Protein AF-A0A3T0I5A3-F1 (afdb_monomer)

Foldseek 3Di:
DDDPPVVVVVVVVVVVVVVVVVVVVVVVVVVVVVLVVVLVVVLVVQQVVQVVLVVPDDPVLCVLLVVLLVVLLVVVVVVVVVCVVVVQKDAPDDDVVVVVVSCSCSVGPVSSLSSVLCVQCVLPDVSSLVSQLVVLCCCLPVVVVVCVVSPRMGGNDDSVVSSVVSSVSSVVSSVVSVVVVVVVVVVVVPD

Nearest PDB structures (foldseek):
  8dl7-assembly1_A  TM=2.337E-01  e=5.224E-01  Homo sapiens

Secondary structure (DSSP, 8-state):
---SHHHHHHHHHHHHHHHHHHHHHHHHHHHHHHHHHHHHHHHHHHHHHHHHHHHHS-HHHHHHHHHHHHHHHHHHHHHHHHHHHTT-EEESSHHHHHHHHHHHHIIIIIHHHHHHHHHHHTT-HHHHHHHHHHHHHHIIIIIHHHHHHTTSEEE-S-HHHHHHHHHHHHHHHHHHHHHHHHHHHHHHH--

Structure (mmCIF, N/CA/C/O backbone):
data_AF-A0A3T0I5A3-F1
#
_entry.id   AF-A0A3T0I5A3-F1
#
loop_
_atom_site.group_PDB
_atom_site.id
_atom_site.type_symbol
_atom_site.label_atom_id
_atom_site.label_alt_id
_atom_site.label_comp_id
_atom_site.label_asym_id
_atom_site.label_entity_id
_atom_site.label_seq_id
_atom_site.pdbx_PDB_ins_code
_atom_site.Cartn_x
_atom_site.Cartn_y
_atom_site.Cartn_z
_atom_site.occupancy
_atom_site.B_iso_or_equiv
_atom_site.auth_seq_id
_atom_site.auth_comp_id
_atom_site.auth_asym_id
_atom_site.auth_atom_id
_atom_site.pdbx_PDB_model_num
ATOM 1 N N . MET A 1 1 ? 39.189 -7.110 -67.260 1.00 45.47 1 MET A N 1
ATOM 2 C CA . MET A 1 1 ? 39.231 -6.508 -65.910 1.00 45.47 1 MET A CA 1
ATOM 3 C C . MET A 1 1 ? 37.863 -5.908 -65.620 1.00 45.47 1 MET A C 1
ATOM 5 O O . MET A 1 1 ? 37.485 -4.932 -66.249 1.00 45.47 1 MET A O 1
ATOM 9 N N . SER A 1 2 ? 37.085 -6.587 -64.777 1.00 50.81 2 SER A N 1
ATOM 10 C CA . SER A 1 2 ? 35.701 -6.262 -64.412 1.00 50.81 2 SER A CA 1
ATOM 11 C C . SER A 1 2 ? 35.711 -5.367 -63.171 1.00 50.81 2 SER A C 1
ATOM 13 O O . SER A 1 2 ? 35.986 -5.870 -62.090 1.00 50.81 2 SER A O 1
ATOM 15 N N . SER A 1 3 ? 35.450 -4.063 -63.318 1.00 53.59 3 SER A N 1
ATOM 16 C CA . SER A 1 3 ? 35.404 -3.102 -62.193 1.00 53.59 3 SER A CA 1
ATOM 17 C C . SER A 1 3 ? 34.074 -2.332 -62.090 1.00 53.59 3 SER A C 1
ATOM 19 O O . SER A 1 3 ? 33.978 -1.374 -61.329 1.00 53.59 3 SER A O 1
ATOM 21 N N . TYR A 1 4 ? 33.046 -2.727 -62.851 1.00 52.19 4 TYR A N 1
ATOM 22 C CA . TYR A 1 4 ? 31.735 -2.054 -62.868 1.00 52.19 4 TYR A CA 1
ATOM 23 C C . TYR A 1 4 ? 30.625 -2.815 -62.117 1.00 52.19 4 TYR A C 1
ATOM 25 O O . TYR A 1 4 ? 29.542 -2.270 -61.932 1.00 52.19 4 TYR A O 1
ATOM 33 N N . GLY A 1 5 ? 30.875 -4.051 -61.667 1.00 54.34 5 GLY A N 1
ATOM 34 C CA . GLY A 1 5 ? 29.891 -4.851 -60.920 1.00 54.34 5 GLY A CA 1
ATOM 35 C C . GLY A 1 5 ? 29.786 -4.492 -59.432 1.00 54.34 5 GLY A C 1
ATOM 36 O O . GLY A 1 5 ? 28.689 -4.496 -58.876 1.00 54.34 5 GLY A O 1
ATOM 37 N N . ASP A 1 6 ? 30.901 -4.118 -58.799 1.00 56.75 6 ASP A N 1
ATOM 38 C CA . ASP A 1 6 ? 30.962 -3.939 -57.340 1.00 56.75 6 ASP A CA 1
ATOM 39 C C . ASP A 1 6 ? 30.295 -2.647 -56.850 1.00 56.75 6 ASP A C 1
ATOM 41 O O . ASP A 1 6 ? 29.689 -2.623 -55.781 1.00 56.75 6 ASP A O 1
ATOM 45 N N . THR A 1 7 ? 30.325 -1.568 -57.634 1.00 57.59 7 THR A N 1
ATOM 46 C CA . THR A 1 7 ? 29.704 -0.287 -57.254 1.00 57.59 7 THR A CA 1
ATOM 47 C C . THR A 1 7 ? 28.177 -0.349 -57.246 1.00 57.59 7 THR A C 1
ATOM 49 O O . THR A 1 7 ? 27.550 0.251 -56.374 1.00 57.59 7 THR A O 1
ATOM 52 N N . GLY A 1 8 ? 27.564 -1.102 -58.164 1.00 57.16 8 GLY A N 1
ATOM 53 C CA . GLY A 1 8 ? 26.114 -1.326 -58.172 1.00 57.16 8 GLY A CA 1
ATOM 54 C C . GLY A 1 8 ? 25.645 -2.185 -56.994 1.00 57.16 8 GLY A C 1
ATOM 55 O O . GLY A 1 8 ? 24.611 -1.896 -56.392 1.00 57.16 8 GLY A O 1
ATOM 56 N N . PHE A 1 9 ? 26.435 -3.194 -56.619 1.00 57.09 9 PHE A N 1
ATOM 57 C CA . PHE A 1 9 ? 26.155 -4.059 -55.473 1.00 57.09 9 PHE A CA 1
ATOM 58 C C . PHE A 1 9 ? 26.271 -3.303 -54.137 1.00 57.09 9 PHE A C 1
ATOM 60 O O . PHE A 1 9 ? 25.347 -3.347 -53.325 1.00 57.09 9 PHE A O 1
ATOM 67 N N . LEU A 1 10 ? 27.330 -2.505 -53.956 1.00 58.69 10 LEU A N 1
ATOM 68 C CA . LEU A 1 10 ? 27.530 -1.672 -52.760 1.00 58.69 10 LEU A CA 1
ATOM 69 C C . LEU A 1 10 ? 26.437 -0.600 -52.583 1.00 58.69 10 LEU A C 1
ATOM 71 O O . LEU A 1 10 ? 26.021 -0.313 -51.460 1.00 58.69 10 LEU A O 1
ATOM 75 N N . MET A 1 11 ? 25.925 -0.033 -53.681 1.00 59.03 11 MET A N 1
ATOM 76 C CA . MET A 1 11 ? 24.813 0.931 -53.653 1.00 59.03 11 MET A CA 1
ATOM 77 C C . MET A 1 11 ? 23.479 0.277 -53.252 1.00 59.03 11 MET A C 1
ATOM 79 O O . MET A 1 11 ? 22.687 0.877 -52.521 1.00 59.03 11 MET A O 1
ATOM 83 N N . LEU A 1 12 ? 23.227 -0.960 -53.696 1.00 60.59 12 LEU A N 1
ATOM 84 C CA . LEU A 1 12 ? 22.029 -1.722 -53.326 1.00 60.59 12 LEU A CA 1
ATOM 85 C C . LEU A 1 12 ? 22.064 -2.173 -51.859 1.00 60.59 12 LEU A C 1
ATOM 87 O O . LEU A 1 12 ? 21.053 -2.047 -51.164 1.00 60.59 12 LEU A O 1
ATOM 91 N N . GLU A 1 13 ? 23.216 -2.631 -51.363 1.00 62.94 13 GLU A N 1
ATOM 92 C CA . GLU A 1 13 ? 23.389 -2.967 -49.945 1.00 62.94 13 GLU A CA 1
ATOM 93 C C . GLU A 1 13 ? 23.247 -1.733 -49.043 1.00 62.94 13 GLU A C 1
ATOM 95 O O . GLU A 1 13 ? 22.525 -1.787 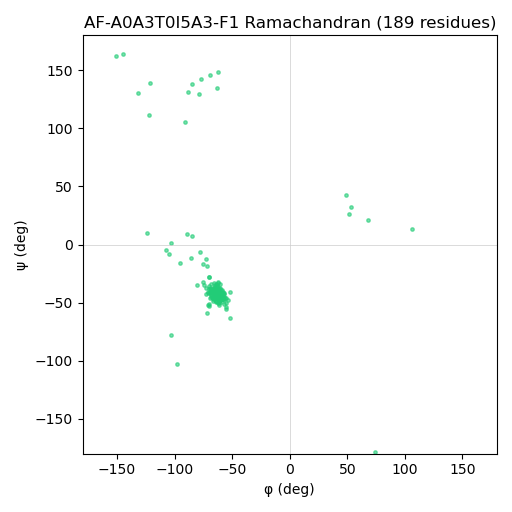-48.046 1.00 62.94 13 GLU A O 1
ATOM 100 N N . GLY A 1 14 ? 23.838 -0.592 -49.421 1.00 66.06 14 GLY A N 1
ATOM 101 C CA . GLY A 1 14 ? 23.712 0.666 -48.677 1.00 66.06 14 GLY A CA 1
ATOM 102 C C . GLY A 1 14 ? 22.260 1.142 -48.534 1.00 66.06 14 GLY A C 1
ATOM 103 O O . GLY A 1 14 ? 21.821 1.484 -47.431 1.00 66.06 14 GLY A O 1
ATOM 104 N N . ASN A 1 15 ? 21.473 1.083 -49.614 1.00 70.88 15 ASN A N 1
ATOM 105 C CA . ASN A 1 15 ? 20.045 1.421 -49.577 1.00 70.88 15 ASN A CA 1
ATOM 106 C C . ASN A 1 15 ? 19.218 0.414 -48.763 1.00 70.88 15 ASN A C 1
ATOM 108 O O . ASN A 1 15 ? 18.325 0.814 -48.013 1.00 70.88 15 ASN A O 1
ATOM 112 N N . ALA A 1 16 ? 19.512 -0.886 -48.861 1.00 71.56 16 ALA A N 1
ATOM 113 C CA . ALA A 1 16 ? 18.821 -1.912 -48.083 1.00 71.56 16 ALA A CA 1
ATOM 114 C C . ALA A 1 16 ? 19.082 -1.772 -46.571 1.00 71.56 16 ALA A C 1
ATOM 116 O O . ALA A 1 16 ? 18.165 -1.955 -45.766 1.00 71.56 16 ALA A O 1
ATOM 117 N N . ILE A 1 17 ? 20.306 -1.404 -46.178 1.00 75.31 17 ILE A N 1
ATOM 118 C CA . ILE A 1 17 ? 20.670 -1.115 -44.784 1.00 75.31 17 ILE A CA 1
ATOM 119 C C . ILE A 1 17 ? 19.929 0.133 -44.286 1.00 75.31 17 ILE A C 1
ATOM 121 O O . ILE A 1 17 ? 19.348 0.098 -43.200 1.00 75.31 17 ILE A O 1
ATOM 125 N N . GLY A 1 18 ? 19.869 1.199 -45.092 1.00 75.50 18 GLY A N 1
ATOM 126 C CA . GLY A 1 18 ? 19.126 2.420 -44.761 1.00 75.50 18 GLY A CA 1
ATOM 127 C C . GLY A 1 18 ? 17.627 2.177 -44.553 1.00 75.50 18 GLY A C 1
ATOM 128 O O . GLY A 1 18 ? 17.065 2.595 -43.541 1.00 75.50 18 GLY A O 1
ATOM 129 N N . ILE A 1 19 ? 16.982 1.424 -45.452 1.00 78.69 19 ILE A N 1
ATOM 130 C CA . ILE A 1 19 ? 15.557 1.066 -45.335 1.00 78.69 19 ILE A CA 1
ATOM 131 C C . ILE A 1 19 ? 15.304 0.222 -44.078 1.00 78.69 19 ILE A C 1
ATOM 133 O O . ILE A 1 19 ? 14.337 0.464 -43.352 1.00 78.69 19 ILE A O 1
ATOM 137 N N . ARG A 1 20 ? 16.186 -0.742 -43.777 1.00 81.94 20 ARG A N 1
ATOM 138 C CA . ARG A 1 20 ? 16.096 -1.553 -42.552 1.00 81.94 20 ARG A CA 1
ATOM 139 C C . ARG A 1 20 ? 16.253 -0.706 -41.290 1.00 81.94 20 ARG A C 1
ATOM 141 O O . ARG A 1 20 ? 15.507 -0.926 -40.341 1.00 81.94 20 ARG A O 1
ATOM 148 N N . ALA A 1 21 ? 17.169 0.262 -41.275 1.00 80.69 21 ALA A N 1
ATOM 149 C CA . ALA A 1 21 ? 17.373 1.152 -40.134 1.00 80.69 21 ALA A CA 1
ATOM 150 C C . ALA A 1 21 ? 16.135 2.021 -39.859 1.00 80.69 21 ALA A C 1
ATOM 152 O O . ALA A 1 21 ? 15.635 2.032 -38.737 1.00 80.69 21 ALA A O 1
ATOM 153 N N . VAL A 1 22 ? 15.575 2.658 -40.893 1.00 83.38 22 VAL A N 1
ATOM 154 C CA . VAL A 1 22 ? 14.349 3.470 -40.772 1.00 83.38 22 VAL A CA 1
ATOM 155 C C . VAL A 1 22 ? 13.167 2.619 -40.298 1.00 83.38 22 VAL A C 1
ATOM 157 O O . VAL A 1 22 ? 12.413 3.029 -39.415 1.00 83.38 22 VAL A O 1
ATOM 160 N N . PHE A 1 23 ? 13.018 1.404 -40.832 1.00 83.44 23 PHE A N 1
ATOM 161 C CA . PHE A 1 23 ? 11.962 0.485 -40.410 1.00 83.44 23 PHE A CA 1
ATOM 162 C C . PHE A 1 23 ? 12.121 0.042 -38.943 1.00 83.44 23 PHE A C 1
ATOM 164 O O . PHE A 1 23 ? 11.136 -0.008 -38.205 1.00 83.44 23 PHE A O 1
ATOM 171 N N . LEU A 1 24 ? 13.351 -0.224 -38.489 1.00 81.50 24 LEU A N 1
ATOM 172 C CA . LEU A 1 24 ? 13.642 -0.554 -37.090 1.00 81.50 24 LEU A CA 1
ATOM 173 C C . LEU A 1 24 ? 13.345 0.619 -36.148 1.00 81.50 24 LEU A C 1
ATOM 175 O O . LEU A 1 24 ? 12.715 0.409 -35.111 1.00 81.50 24 LEU A O 1
ATOM 179 N N . GLU A 1 25 ? 13.725 1.846 -36.508 1.00 82.62 25 GLU A N 1
ATOM 180 C CA . GLU A 1 25 ? 13.389 3.036 -35.715 1.00 82.62 25 GLU A CA 1
ATOM 181 C C . GLU A 1 25 ? 11.875 3.244 -35.604 1.00 82.62 25 GLU A C 1
ATOM 183 O O . GLU A 1 25 ? 11.364 3.527 -34.517 1.00 82.62 25 GLU A O 1
ATOM 188 N N . GLN A 1 26 ? 11.139 3.028 -36.698 1.00 80.31 26 GLN A N 1
ATOM 189 C CA . GLN A 1 26 ? 9.679 3.101 -36.716 1.00 80.31 26 GLN A CA 1
ATOM 190 C C . GLN A 1 26 ? 9.053 2.073 -35.756 1.00 80.31 26 GLN A C 1
ATOM 192 O O . GLN A 1 26 ? 8.153 2.408 -34.981 1.00 80.31 26 GLN A O 1
ATOM 197 N N . ILE A 1 27 ? 9.548 0.828 -35.765 1.00 81.88 27 ILE A N 1
ATOM 198 C CA . ILE A 1 27 ? 9.092 -0.238 -34.859 1.00 81.88 27 ILE A CA 1
ATOM 199 C C . ILE A 1 27 ? 9.383 0.124 -33.400 1.00 81.88 27 ILE A C 1
ATOM 201 O O . ILE A 1 27 ? 8.503 -0.014 -32.546 1.00 81.88 27 ILE A O 1
ATOM 205 N N . ILE A 1 28 ? 10.590 0.616 -33.106 1.00 80.19 28 ILE A N 1
ATOM 206 C CA . ILE A 1 28 ? 10.988 1.023 -31.752 1.00 80.19 28 ILE A CA 1
ATOM 207 C C . ILE A 1 28 ? 10.086 2.158 -31.260 1.00 80.19 28 ILE A C 1
ATOM 209 O O . ILE A 1 28 ? 9.510 2.061 -30.175 1.00 80.19 28 ILE A O 1
ATOM 213 N N . LYS A 1 29 ? 9.887 3.198 -32.075 1.00 79.44 29 LYS A N 1
ATOM 214 C CA . LYS A 1 29 ? 9.050 4.352 -31.727 1.00 79.44 29 LYS A CA 1
ATOM 215 C C . LYS A 1 29 ? 7.594 3.955 -31.472 1.00 79.44 29 LYS A C 1
ATOM 217 O O . LYS A 1 29 ? 7.001 4.420 -30.495 1.00 79.44 29 LYS A O 1
ATOM 222 N N . ASN A 1 30 ? 7.030 3.068 -32.297 1.00 82.25 30 ASN A N 1
ATOM 223 C CA . ASN A 1 30 ? 5.680 2.537 -32.090 1.00 82.25 30 ASN A CA 1
ATOM 224 C C . ASN A 1 30 ? 5.577 1.708 -30.802 1.00 82.25 30 ASN A C 1
ATOM 226 O O . ASN A 1 30 ? 4.624 1.880 -30.042 1.00 82.25 30 ASN A O 1
ATOM 230 N N . SER A 1 31 ? 6.573 0.866 -30.516 1.00 79.94 31 SER A N 1
ATOM 231 C CA . SER A 1 31 ? 6.644 0.079 -29.278 1.00 79.94 31 SER A CA 1
ATOM 232 C C . SER A 1 31 ? 6.699 0.971 -28.028 1.00 79.94 31 SER A C 1
ATOM 234 O O . SER A 1 31 ? 5.927 0.786 -27.086 1.00 79.94 31 SER A O 1
ATOM 236 N N . GLU A 1 32 ? 7.519 2.027 -28.038 1.00 81.12 32 GLU A N 1
ATOM 237 C CA . GLU A 1 32 ? 7.570 2.996 -26.935 1.00 81.12 32 GLU A CA 1
ATOM 238 C C . GLU A 1 32 ? 6.276 3.808 -26.777 1.00 81.12 32 GLU A C 1
ATOM 240 O O . GLU A 1 32 ? 5.917 4.226 -25.669 1.00 81.12 32 GLU A O 1
ATOM 245 N N . GLY A 1 33 ? 5.590 4.101 -27.885 1.00 80.69 33 GLY A N 1
ATOM 246 C CA . GLY A 1 33 ? 4.262 4.711 -27.878 1.00 80.69 33 GLY A CA 1
ATOM 247 C C . GLY A 1 33 ? 3.245 3.820 -27.164 1.00 80.69 33 GLY A C 1
ATOM 248 O O . GLY A 1 33 ? 2.562 4.279 -26.245 1.00 80.69 33 GLY A O 1
ATOM 249 N N . LEU A 1 34 ? 3.219 2.532 -27.514 1.00 81.81 34 LEU A N 1
ATOM 250 C CA . LEU A 1 34 ? 2.331 1.537 -26.916 1.00 81.81 34 LEU A CA 1
ATOM 251 C C . LEU A 1 34 ? 2.584 1.361 -25.409 1.00 81.81 34 LEU A C 1
ATOM 253 O O . LEU A 1 34 ? 1.640 1.389 -24.619 1.00 81.81 34 LEU A O 1
ATOM 257 N N . ASP A 1 35 ? 3.850 1.272 -24.991 1.00 80.19 35 ASP A N 1
ATOM 258 C CA . ASP A 1 35 ? 4.248 1.194 -23.577 1.00 80.19 35 ASP A CA 1
ATOM 259 C C . ASP A 1 35 ? 3.751 2.402 -22.766 1.00 80.19 35 ASP A C 1
ATOM 261 O O . ASP A 1 35 ? 3.282 2.265 -21.630 1.00 80.19 35 ASP A O 1
ATOM 265 N N . ARG A 1 36 ? 3.853 3.608 -23.338 1.00 80.81 36 ARG A N 1
ATOM 266 C CA . ARG A 1 36 ? 3.353 4.839 -22.708 1.00 80.81 36 ARG A CA 1
ATOM 267 C C . ARG A 1 36 ? 1.833 4.824 -22.581 1.00 80.81 36 ARG A C 1
ATOM 269 O O . ARG A 1 36 ? 1.323 5.151 -21.508 1.00 80.81 36 ARG A O 1
ATOM 276 N N . MET A 1 37 ? 1.123 4.415 -23.631 1.00 86.31 37 MET A N 1
ATOM 277 C CA . MET A 1 37 ? -0.338 4.297 -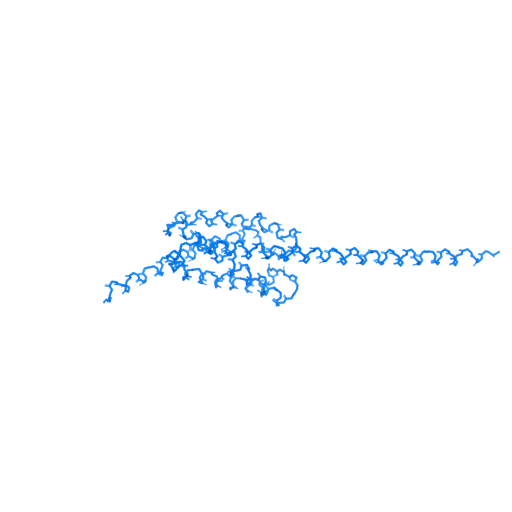23.609 1.00 86.31 37 MET A CA 1
ATOM 278 C C . MET A 1 37 ? -0.798 3.294 -22.549 1.00 86.31 37 MET A C 1
ATOM 280 O O . MET A 1 37 ? -1.641 3.636 -21.722 1.00 86.31 37 MET A O 1
ATOM 284 N N . LEU A 1 38 ? -0.186 2.106 -22.491 1.00 84.81 38 LEU A N 1
ATOM 285 C CA . LEU A 1 38 ? -0.520 1.076 -21.506 1.00 84.81 38 LEU A CA 1
ATOM 286 C C . LEU A 1 38 ? -0.346 1.581 -20.067 1.00 84.81 38 LEU A C 1
ATOM 288 O O . LEU A 1 38 ? -1.231 1.411 -19.229 1.00 84.81 38 LEU A O 1
ATOM 292 N N . LYS A 1 39 ? 0.773 2.254 -19.773 1.00 82.62 39 LYS A N 1
ATOM 293 C CA . LYS A 1 39 ? 1.034 2.827 -18.442 1.00 82.62 39 LYS A CA 1
ATOM 294 C C . LYS A 1 39 ? 0.012 3.891 -18.058 1.00 82.62 39 LYS A C 1
ATOM 296 O O . LYS A 1 39 ? -0.393 3.944 -16.898 1.00 82.62 39 LYS A O 1
ATOM 301 N N . ASN A 1 40 ? -0.402 4.725 -19.007 1.00 85.50 40 ASN A N 1
ATOM 302 C CA . ASN A 1 40 ? -1.418 5.744 -18.768 1.00 85.50 40 ASN A CA 1
ATOM 303 C C . ASN A 1 40 ? -2.798 5.124 -18.536 1.00 85.50 40 ASN A C 1
ATOM 305 O O . ASN A 1 40 ? -3.460 5.513 -17.582 1.00 85.50 40 ASN A O 1
ATOM 309 N N . ILE A 1 41 ? -3.178 4.101 -19.307 1.00 88.81 41 ILE A N 1
ATOM 310 C CA . ILE A 1 41 ? -4.421 3.347 -19.090 1.00 88.81 41 ILE A CA 1
ATOM 311 C C . ILE A 1 41 ? -4.442 2.736 -17.685 1.00 88.81 41 ILE A C 1
ATOM 313 O O . ILE A 1 41 ? -5.421 2.903 -16.963 1.00 88.81 41 ILE A O 1
ATOM 317 N N . ILE A 1 42 ? -3.347 2.097 -17.254 1.00 86.44 42 ILE A N 1
ATOM 318 C CA . ILE A 1 42 ? -3.240 1.536 -15.897 1.00 86.44 42 ILE A CA 1
ATOM 319 C C . ILE A 1 42 ? -3.436 2.628 -14.845 1.00 86.44 42 ILE A C 1
ATOM 321 O O . ILE A 1 42 ? -4.223 2.446 -13.922 1.00 86.44 42 ILE A O 1
ATOM 325 N N . ARG A 1 43 ? -2.771 3.782 -14.984 1.00 84.94 43 ARG A N 1
ATOM 326 C CA . ARG A 1 43 ? -2.945 4.912 -14.056 1.00 84.94 43 ARG A CA 1
ATOM 327 C C . ARG A 1 43 ? -4.401 5.381 -14.008 1.00 84.94 43 ARG A C 1
ATOM 329 O O . ARG A 1 43 ? -4.933 5.552 -12.917 1.00 84.94 43 ARG A O 1
ATOM 336 N N . SER A 1 44 ? -5.049 5.543 -15.162 1.00 87.44 44 SER A N 1
ATOM 337 C CA . SER A 1 44 ? -6.459 5.935 -15.242 1.00 87.44 44 SER A CA 1
ATOM 338 C C . SER A 1 44 ? -7.368 4.920 -14.552 1.00 87.44 44 SER A C 1
ATOM 340 O O . SER A 1 44 ? -8.208 5.319 -13.755 1.00 87.44 44 SER A O 1
ATOM 342 N N . ILE A 1 45 ? -7.161 3.619 -14.779 1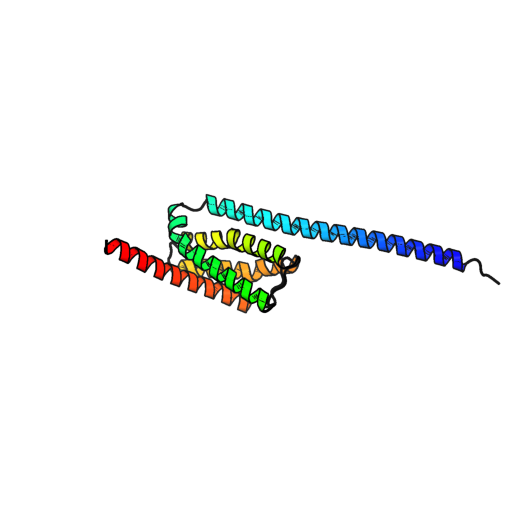.00 90.12 45 ILE A N 1
ATOM 343 C CA . ILE A 1 45 ? -7.918 2.555 -14.106 1.00 90.12 45 ILE A CA 1
ATOM 344 C C . ILE A 1 45 ? -7.727 2.635 -12.589 1.00 90.12 45 ILE A C 1
ATOM 346 O O . ILE A 1 45 ? -8.706 2.611 -11.853 1.00 90.12 45 ILE A O 1
ATOM 350 N N . LEU A 1 46 ? -6.489 2.781 -12.107 1.00 88.62 46 LEU A N 1
ATOM 351 C CA . LEU A 1 46 ? -6.204 2.882 -10.672 1.00 88.62 46 LEU A CA 1
ATOM 352 C C . LEU A 1 46 ? -6.908 4.085 -10.031 1.00 88.62 46 LEU A C 1
ATOM 354 O O . LEU A 1 46 ? -7.483 3.952 -8.951 1.00 88.62 46 LEU A O 1
ATOM 358 N N . VAL A 1 47 ? -6.907 5.239 -10.702 1.00 88.88 47 VAL A N 1
ATOM 359 C CA . VAL A 1 47 ? -7.603 6.446 -10.231 1.00 88.88 47 VAL A CA 1
ATOM 360 C C . VAL A 1 47 ? -9.118 6.239 -10.230 1.00 88.88 47 VAL A C 1
ATOM 362 O O . VAL A 1 47 ? -9.763 6.530 -9.228 1.00 88.88 47 VAL A O 1
ATOM 365 N N . LEU A 1 48 ? -9.691 5.683 -11.300 1.00 91.19 48 LEU A N 1
ATOM 366 C CA . LEU A 1 48 ? -11.128 5.408 -11.381 1.00 91.19 48 LEU A CA 1
ATOM 367 C C . LEU A 1 48 ? -11.579 4.416 -10.302 1.00 91.19 48 LEU A C 1
ATOM 369 O O . LEU A 1 48 ? -12.550 4.684 -9.598 1.00 91.19 48 LEU A O 1
ATOM 373 N N . CYS A 1 49 ? -10.840 3.321 -10.101 1.00 90.81 49 CYS A N 1
ATOM 374 C CA . CYS A 1 49 ? -11.097 2.371 -9.018 1.00 90.81 49 CYS A CA 1
ATOM 375 C C . CYS A 1 49 ? -11.029 3.046 -7.644 1.00 90.81 49 CYS A C 1
ATOM 377 O O . CYS A 1 49 ? -11.856 2.762 -6.783 1.00 90.81 49 CYS A O 1
ATOM 379 N N . SER A 1 50 ? -10.084 3.970 -7.449 1.00 90.69 50 SER A N 1
ATOM 380 C CA . SER A 1 50 ? -9.951 4.732 -6.202 1.00 90.69 50 SER A CA 1
ATOM 381 C C . SER A 1 50 ? -11.150 5.652 -5.965 1.00 90.69 50 SER A C 1
ATOM 383 O O . SER A 1 50 ? -11.672 5.695 -4.858 1.00 90.69 50 SER A O 1
ATOM 385 N N . ILE A 1 51 ? -11.639 6.336 -7.005 1.00 90.75 51 ILE A N 1
ATOM 386 C CA . ILE A 1 51 ? -12.834 7.192 -6.929 1.00 90.75 51 ILE A CA 1
ATOM 387 C C . ILE A 1 51 ? -14.075 6.360 -6.590 1.00 90.75 51 ILE A C 1
ATOM 389 O O . ILE A 1 51 ? -14.851 6.738 -5.714 1.00 90.75 51 ILE A O 1
ATOM 393 N N . VAL A 1 52 ? -14.254 5.210 -7.244 1.00 93.25 52 VAL A N 1
ATOM 394 C CA . VAL A 1 52 ? -15.373 4.301 -6.955 1.00 93.25 52 VAL A CA 1
ATOM 395 C C . VAL A 1 52 ? -15.284 3.772 -5.522 1.00 93.25 52 VAL A C 1
ATOM 397 O O . VAL A 1 52 ? -16.276 3.814 -4.794 1.00 93.25 52 VAL A O 1
ATOM 400 N N . ALA A 1 53 ? -14.097 3.346 -5.083 1.00 92.12 53 ALA A N 1
ATOM 401 C CA . ALA A 1 53 ? -13.868 2.882 -3.717 1.00 92.12 53 ALA A CA 1
ATOM 402 C C . ALA A 1 53 ? -14.141 3.982 -2.679 1.00 92.12 53 ALA A C 1
ATOM 404 O O . ALA A 1 53 ? -14.693 3.688 -1.618 1.00 92.12 53 ALA A O 1
ATOM 405 N N . ALA A 1 54 ? -13.797 5.235 -2.987 1.00 91.06 54 ALA A N 1
ATOM 406 C CA . ALA A 1 54 ? -14.100 6.393 -2.154 1.00 91.06 54 ALA A CA 1
ATOM 407 C C . ALA A 1 54 ? -15.610 6.637 -2.053 1.00 91.06 54 ALA A C 1
ATOM 409 O O . ALA A 1 54 ? -16.130 6.844 -0.959 1.00 91.06 54 ALA A O 1
ATOM 410 N N . TRP A 1 55 ? -16.315 6.589 -3.186 1.00 92.44 55 TRP A N 1
ATOM 411 C CA . TRP A 1 55 ? -17.754 6.841 -3.246 1.00 92.44 55 TRP A CA 1
ATOM 412 C C . TRP A 1 55 ? -18.560 5.776 -2.493 1.00 92.44 55 TRP A C 1
ATOM 414 O O . TRP A 1 55 ? -19.525 6.099 -1.802 1.00 92.44 55 TRP A O 1
ATOM 424 N N . GLN A 1 56 ? -18.147 4.511 -2.573 1.00 94.88 56 GLN A N 1
ATOM 425 C CA . GLN A 1 56 ? -18.839 3.411 -1.901 1.00 94.88 56 GLN A CA 1
ATOM 426 C C . GLN A 1 56 ? -18.590 3.357 -0.384 1.00 94.88 56 GLN A C 1
ATOM 428 O O . GLN A 1 56 ? -19.328 2.677 0.331 1.00 94.88 56 GLN A O 1
ATOM 433 N N . LEU A 1 57 ? -17.565 4.044 0.130 1.00 94.50 57 LEU A N 1
ATOM 434 C CA . LEU A 1 57 ? -17.194 3.957 1.538 1.00 94.50 57 LEU A CA 1
ATOM 435 C C . LEU A 1 57 ? -18.118 4.823 2.424 1.00 94.50 57 LEU A C 1
ATOM 437 O O . LEU A 1 57 ? -18.267 6.024 2.184 1.00 94.50 57 LEU A O 1
ATOM 441 N N . PRO A 1 58 ? -18.698 4.281 3.515 1.00 95.12 58 PRO A N 1
ATOM 442 C CA . PRO A 1 58 ? -19.537 5.074 4.410 1.00 95.12 58 PRO A CA 1
ATOM 443 C C . PRO A 1 58 ? -18.757 6.201 5.099 1.00 95.12 58 PRO A C 1
ATOM 445 O O . PRO A 1 58 ? -17.705 5.959 5.695 1.00 95.12 58 PRO A O 1
ATOM 448 N N . LYS A 1 59 ? -19.325 7.418 5.135 1.00 93.56 59 LYS A N 1
ATOM 449 C CA . LYS A 1 59 ? -18.693 8.611 5.746 1.00 93.56 59 LYS A CA 1
ATOM 450 C C . LYS A 1 59 ? -18.203 8.377 7.181 1.00 93.56 59 LYS A C 1
ATOM 452 O O . LYS A 1 59 ? -17.109 8.805 7.534 1.00 93.56 59 LYS A O 1
ATOM 457 N N . LYS A 1 60 ? -18.982 7.655 7.998 1.00 93.69 60 LYS A N 1
ATOM 458 C CA . LYS A 1 60 ? -18.599 7.309 9.381 1.00 93.69 60 LYS A CA 1
ATOM 459 C C . LYS A 1 60 ? -17.324 6.463 9.429 1.00 93.69 60 LYS A C 1
ATOM 461 O O . LYS A 1 60 ? -16.465 6.698 10.269 1.00 93.69 60 LYS A O 1
ATOM 466 N N . SER A 1 61 ? -17.195 5.490 8.529 1.00 94.31 61 SER A N 1
ATOM 467 C CA . SER A 1 61 ? -15.999 4.649 8.443 1.00 94.31 61 SER A CA 1
ATOM 468 C C . SER A 1 61 ? -14.814 5.400 7.859 1.00 94.31 61 SER A C 1
ATOM 470 O O . SER A 1 61 ? -13.711 5.228 8.363 1.00 94.31 61 SER A O 1
ATOM 472 N N . PHE A 1 62 ? -15.044 6.268 6.871 1.00 94.69 62 PHE A N 1
ATOM 473 C CA . PHE A 1 62 ? -14.005 7.148 6.345 1.00 94.69 62 PHE A CA 1
ATOM 474 C C . PHE A 1 62 ? -13.371 7.976 7.466 1.00 94.69 62 PHE A C 1
ATOM 476 O O . PHE A 1 62 ? -12.176 7.860 7.693 1.00 94.69 62 PHE A O 1
ATOM 483 N N . ILE A 1 63 ? -14.173 8.727 8.231 1.00 94.12 63 ILE A N 1
ATOM 484 C CA . ILE A 1 63 ? -13.668 9.585 9.316 1.00 94.12 63 ILE A CA 1
ATOM 485 C C . ILE A 1 63 ? -12.972 8.752 10.398 1.00 94.12 63 ILE A C 1
ATOM 487 O O . ILE A 1 63 ? -11.876 9.100 10.827 1.00 94.12 63 ILE A O 1
ATOM 491 N N . LYS A 1 64 ? -13.573 7.624 10.800 1.00 94.50 64 LYS A N 1
ATOM 492 C CA . LYS A 1 64 ? -13.019 6.749 11.841 1.00 94.50 64 LYS A CA 1
ATOM 493 C C . LYS A 1 64 ? -11.630 6.203 11.492 1.00 94.50 64 LYS A C 1
ATOM 495 O O . LYS A 1 64 ? -10.783 6.096 12.374 1.00 94.50 64 LYS A O 1
ATOM 500 N N . TYR A 1 65 ? -11.413 5.811 10.237 1.00 96.31 65 TYR A N 1
ATOM 501 C CA . TYR A 1 65 ? -10.181 5.145 9.799 1.00 96.31 65 TYR A CA 1
ATOM 502 C C . TYR A 1 65 ? -9.223 6.071 9.040 1.00 96.31 65 TYR A C 1
ATOM 504 O O . TYR A 1 65 ? -8.139 5.647 8.634 1.00 96.31 65 TYR A O 1
ATOM 512 N N . LEU A 1 66 ? -9.576 7.347 8.877 1.00 95.81 66 LEU A N 1
ATOM 513 C CA . LEU A 1 66 ? -8.719 8.348 8.252 1.00 95.81 66 LEU A CA 1
ATOM 514 C C . LEU A 1 66 ? -7.366 8.512 8.975 1.00 95.81 66 LEU A C 1
ATOM 516 O O . LEU A 1 66 ? -6.348 8.494 8.281 1.00 95.81 66 LEU A O 1
ATOM 520 N N . PRO A 1 67 ? -7.291 8.595 10.323 1.00 96.75 67 PRO A N 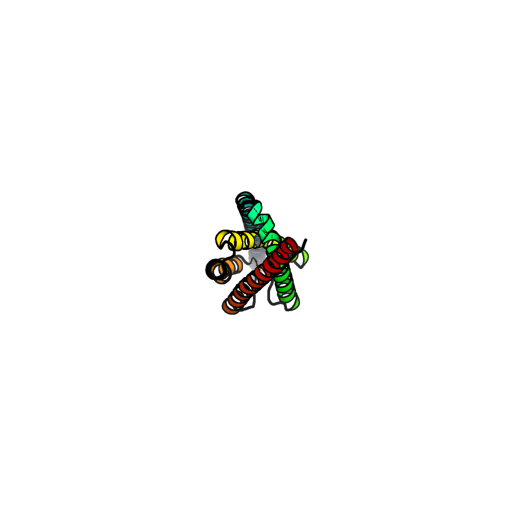1
ATOM 521 C CA . PRO A 1 67 ? -6.021 8.797 11.025 1.00 96.75 67 PRO A CA 1
ATOM 522 C C . PRO A 1 67 ? -5.021 7.661 10.789 1.00 96.75 67 PRO A C 1
ATOM 524 O O . PRO A 1 67 ? -3.881 7.917 10.400 1.00 96.75 67 PRO A O 1
ATOM 527 N N . VAL A 1 68 ? -5.452 6.400 10.940 1.00 97.12 68 VAL A N 1
ATOM 528 C CA . VAL A 1 68 ? -4.592 5.241 10.645 1.00 97.12 68 VAL A CA 1
ATOM 529 C C . VAL A 1 68 ? -4.215 5.176 9.171 1.00 97.12 68 VAL A C 1
ATOM 531 O O . VAL A 1 68 ? -3.093 4.799 8.848 1.00 97.12 68 VAL A O 1
ATOM 534 N N . THR A 1 69 ? -5.102 5.583 8.264 1.00 96.75 69 THR A N 1
ATOM 535 C CA . THR A 1 69 ? -4.808 5.561 6.827 1.00 96.75 69 THR A CA 1
ATOM 536 C C . THR A 1 69 ? -3.754 6.593 6.442 1.00 96.75 69 THR A C 1
ATOM 538 O O . THR A 1 69 ? -2.853 6.283 5.660 1.00 96.75 69 THR A O 1
ATOM 541 N N . LEU A 1 70 ? -3.812 7.795 7.017 1.00 96.81 70 LEU A N 1
ATOM 542 C CA . LEU A 1 70 ? -2.795 8.830 6.818 1.00 96.81 70 LEU A CA 1
ATOM 543 C C . LEU A 1 70 ? -1.441 8.413 7.402 1.00 96.81 70 LEU A C 1
ATOM 545 O O . LEU A 1 70 ? -0.417 8.532 6.725 1.00 96.81 70 LEU A O 1
ATOM 549 N N . PHE A 1 71 ? -1.442 7.865 8.620 1.00 97.50 71 PHE A N 1
ATOM 550 C CA . PHE A 1 71 ? -0.248 7.291 9.242 1.00 97.50 71 PHE A CA 1
ATOM 551 C C . PHE A 1 71 ? 0.375 6.210 8.347 1.00 97.50 71 PHE A C 1
ATOM 553 O O . PHE A 1 71 ? 1.531 6.307 7.944 1.00 97.50 71 PHE A O 1
ATOM 560 N N . SER A 1 72 ? -0.436 5.237 7.946 1.00 96.94 72 SER A N 1
ATOM 561 C CA . SER A 1 72 ? -0.060 4.118 7.089 1.00 96.94 72 SER A CA 1
ATOM 562 C C . SER A 1 72 ? 0.504 4.562 5.732 1.00 96.94 72 SER A C 1
ATOM 564 O O . SER A 1 72 ? 1.528 4.058 5.275 1.00 96.94 72 SER A O 1
ATOM 566 N N . SER A 1 73 ? -0.118 5.561 5.102 1.00 96.19 73 SER A N 1
ATOM 567 C CA . SER A 1 73 ? 0.358 6.136 3.835 1.00 96.19 73 SER A CA 1
ATOM 568 C C . SER A 1 73 ? 1.712 6.827 3.994 1.00 96.19 73 SER A C 1
ATOM 570 O O . SER A 1 73 ? 2.554 6.758 3.100 1.00 96.19 73 SER A O 1
ATOM 572 N N . THR A 1 74 ? 1.945 7.455 5.147 1.00 95.19 74 THR A N 1
ATOM 573 C CA . THR A 1 74 ? 3.231 8.075 5.479 1.00 95.19 74 THR A CA 1
ATOM 574 C C . THR A 1 74 ? 4.316 7.020 5.684 1.00 95.19 74 THR A C 1
ATOM 576 O O . THR A 1 74 ? 5.411 7.177 5.149 1.00 95.19 74 THR A O 1
ATOM 579 N N . VAL A 1 75 ? 4.012 5.920 6.384 1.00 96.06 75 VAL A N 1
ATOM 580 C CA . VAL A 1 75 ? 4.940 4.787 6.555 1.00 96.06 75 VAL A CA 1
ATOM 581 C C . VAL A 1 75 ? 5.372 4.240 5.193 1.00 96.06 75 VAL A C 1
ATOM 583 O O . VAL A 1 75 ? 6.566 4.190 4.911 1.00 96.06 75 VAL A O 1
ATOM 586 N N . VAL A 1 76 ? 4.426 3.942 4.299 1.00 94.94 76 VAL A N 1
ATOM 587 C CA . VAL A 1 76 ? 4.754 3.430 2.955 1.00 94.94 76 VAL A CA 1
ATOM 588 C C . VAL A 1 76 ? 5.554 4.438 2.131 1.00 94.94 76 VAL A C 1
ATOM 590 O O . VAL A 1 76 ? 6.461 4.063 1.389 1.00 94.94 76 VAL A O 1
ATOM 593 N N . MET A 1 77 ? 5.273 5.733 2.268 1.00 92.50 77 MET A N 1
ATOM 594 C CA . MET A 1 77 ? 6.066 6.770 1.609 1.00 92.50 77 MET A CA 1
ATOM 595 C C . MET A 1 77 ? 7.525 6.775 2.098 1.00 92.50 77 MET A C 1
ATOM 597 O O . MET A 1 77 ? 8.438 6.891 1.276 1.00 92.50 77 MET A O 1
ATOM 601 N N . ILE A 1 78 ? 7.759 6.585 3.402 1.00 93.25 78 ILE A N 1
ATOM 602 C CA . ILE A 1 78 ? 9.104 6.449 3.984 1.00 93.25 78 ILE A CA 1
ATOM 603 C C . ILE A 1 78 ? 9.807 5.197 3.444 1.00 93.25 78 ILE A C 1
ATOM 605 O O . ILE A 1 78 ? 10.971 5.268 3.052 1.00 93.25 78 ILE A O 1
ATOM 609 N N . GLU A 1 79 ? 9.116 4.061 3.357 1.00 93.12 79 GLU A N 1
ATOM 610 C CA . GLU A 1 79 ? 9.683 2.820 2.811 1.00 93.12 79 GLU A CA 1
ATOM 611 C C . GLU A 1 79 ? 10.071 2.949 1.342 1.00 93.12 79 GLU A C 1
ATOM 613 O O . GLU A 1 79 ? 11.140 2.508 0.918 1.00 93.12 79 GLU A O 1
ATOM 618 N N . ILE A 1 80 ? 9.219 3.595 0.552 1.00 89.94 80 ILE A N 1
ATOM 619 C CA . ILE A 1 80 ? 9.500 3.875 -0.849 1.00 89.94 80 ILE A CA 1
ATOM 620 C C . ILE A 1 80 ? 10.716 4.793 -0.978 1.00 89.94 80 ILE A C 1
ATOM 622 O O . ILE A 1 80 ? 11.579 4.566 -1.835 1.00 89.94 80 ILE A O 1
ATOM 626 N N . PHE A 1 81 ? 10.825 5.809 -0.123 1.00 88.88 81 PHE A N 1
ATOM 627 C CA . PHE A 1 81 ? 12.007 6.660 -0.073 1.00 88.88 81 PHE A CA 1
ATOM 628 C C . PHE A 1 81 ? 13.261 5.846 0.277 1.00 88.88 81 PHE A C 1
ATOM 630 O O . PHE A 1 81 ? 14.261 5.927 -0.439 1.00 88.88 81 PHE A O 1
ATOM 637 N N . TYR A 1 82 ? 13.183 4.967 1.278 1.00 91.62 82 TYR A N 1
ATOM 638 C CA . TYR A 1 82 ? 14.257 4.040 1.638 1.00 91.62 82 TYR A CA 1
ATOM 639 C C . TYR A 1 82 ? 14.665 3.148 0.448 1.00 91.62 82 TYR A C 1
ATOM 641 O O . TYR A 1 82 ? 15.842 3.077 0.086 1.00 91.62 82 TYR A O 1
ATOM 649 N N . PHE A 1 83 ? 13.703 2.550 -0.263 1.00 90.38 83 PHE A N 1
ATOM 650 C CA . PHE A 1 83 ? 13.970 1.740 -1.461 1.00 90.38 83 PHE A CA 1
ATOM 651 C C . PHE A 1 83 ? 14.618 2.544 -2.588 1.00 90.38 83 PHE A C 1
ATOM 653 O O . PHE A 1 83 ? 15.421 2.010 -3.360 1.00 90.38 83 PHE A O 1
ATOM 660 N N . THR A 1 84 ? 14.286 3.827 -2.685 1.00 86.88 84 THR A N 1
ATOM 661 C CA . THR A 1 84 ? 14.847 4.753 -3.670 1.00 86.88 84 THR A CA 1
ATOM 662 C C . THR A 1 84 ? 16.305 5.064 -3.369 1.00 86.88 84 THR A C 1
ATOM 664 O O . THR A 1 84 ? 17.160 4.852 -4.230 1.00 86.88 84 THR A O 1
ATOM 667 N N . VAL A 1 85 ? 16.596 5.497 -2.140 1.00 88.75 85 VAL A N 1
ATOM 668 C CA . VAL A 1 85 ? 17.947 5.856 -1.685 1.00 88.75 85 VAL A CA 1
ATOM 669 C C . VAL A 1 85 ? 18.893 4.659 -1.798 1.00 88.75 85 VAL A C 1
ATOM 671 O O . VAL A 1 85 ? 19.988 4.780 -2.347 1.00 88.75 85 VAL A O 1
ATOM 674 N N . HIS A 1 86 ? 18.442 3.470 -1.392 1.00 89.31 86 HIS A N 1
ATOM 675 C CA . HIS A 1 86 ? 19.241 2.242 -1.450 1.00 89.31 86 HIS A CA 1
ATOM 676 C C . HIS A 1 86 ? 19.199 1.527 -2.811 1.00 89.31 86 HIS A C 1
ATOM 678 O O . HIS A 1 86 ? 19.729 0.425 -2.958 1.00 89.31 86 HIS A O 1
ATOM 684 N N . LYS A 1 87 ? 18.592 2.137 -3.841 1.00 87.44 87 LYS A N 1
ATOM 685 C CA . LYS A 1 87 ? 18.489 1.578 -5.203 1.00 87.44 87 LYS A CA 1
ATOM 686 C C . LYS A 1 87 ? 17.895 0.158 -5.223 1.00 87.44 87 LYS A C 1
ATOM 688 O O . LYS A 1 87 ? 18.259 -0.649 -6.090 1.00 87.44 87 LYS A O 1
ATOM 693 N N . LEU A 1 88 ? 16.990 -0.144 -4.288 1.00 87.00 88 LEU A N 1
ATOM 694 C CA . LEU A 1 88 ? 16.274 -1.421 -4.147 1.00 87.00 88 LEU A CA 1
ATOM 695 C C . LEU A 1 88 ? 15.122 -1.561 -5.146 1.00 87.00 88 LEU A C 1
ATOM 697 O O . LEU A 1 88 ? 14.548 -2.639 -5.295 1.00 87.00 88 LEU A O 1
ATOM 701 N N . TRP A 1 89 ? 14.830 -0.502 -5.896 1.00 85.19 89 TRP A N 1
ATOM 702 C CA . TRP A 1 89 ? 13.938 -0.543 -7.042 1.00 85.19 89 TRP A CA 1
ATOM 703 C C . TRP A 1 89 ? 14.384 0.405 -8.161 1.00 85.19 89 TRP A C 1
ATOM 705 O O . TRP A 1 89 ? 15.242 1.267 -7.965 1.00 85.19 89 TRP A O 1
ATOM 715 N N . LYS A 1 90 ? 13.841 0.206 -9.364 1.00 79.19 90 LYS A N 1
ATOM 716 C CA . LYS A 1 90 ? 14.073 1.056 -10.538 1.00 79.19 90 LYS A CA 1
ATOM 717 C C . LYS A 1 90 ? 12.747 1.414 -11.205 1.00 79.19 90 LYS A C 1
ATOM 719 O O . LYS A 1 90 ? 11.963 0.522 -11.534 1.00 79.19 90 LYS A O 1
ATOM 724 N N . VAL A 1 91 ? 12.561 2.704 -11.476 1.00 75.94 91 VAL A N 1
ATOM 725 C CA . VAL A 1 91 ? 11.434 3.272 -12.232 1.00 75.94 91 VAL A CA 1
ATOM 726 C C . VAL A 1 91 ? 11.994 4.024 -13.447 1.00 75.94 91 VAL A C 1
ATOM 728 O O . VAL A 1 91 ? 13.032 4.678 -13.349 1.00 75.94 91 VAL A O 1
ATOM 731 N N . LYS A 1 92 ? 11.351 3.900 -14.615 1.00 72.94 92 LYS A N 1
ATOM 732 C CA . LYS A 1 92 ? 11.718 4.668 -15.822 1.00 72.94 92 LYS A CA 1
ATOM 733 C C . LYS A 1 92 ? 11.193 6.111 -15.699 1.00 72.94 92 LYS A C 1
ATOM 735 O O . LYS A 1 92 ? 10.072 6.294 -15.240 1.00 72.94 92 LYS A O 1
ATOM 740 N N . GLY A 1 93 ? 11.950 7.110 -16.169 1.00 72.38 93 GLY A N 1
ATOM 741 C CA . GLY A 1 93 ? 11.477 8.507 -16.280 1.00 72.38 93 GLY A CA 1
ATOM 742 C C . GLY A 1 93 ? 12.030 9.507 -15.254 1.00 72.38 93 GLY A C 1
ATOM 743 O O . GLY A 1 93 ? 11.511 10.614 -15.152 1.00 72.38 93 GLY A O 1
ATOM 744 N N . GLY A 1 94 ? 13.078 9.146 -14.508 1.00 79.38 94 GLY A N 1
ATOM 745 C CA . GLY A 1 94 ? 13.728 10.038 -13.541 1.00 79.38 94 GLY A CA 1
ATOM 746 C C . GLY A 1 94 ? 12.928 10.262 -12.242 1.00 79.38 94 GLY A C 1
ATOM 747 O O . GLY A 1 94 ? 11.852 9.682 -12.069 1.00 79.38 94 GLY A O 1
ATOM 748 N N . PRO A 1 95 ? 13.446 11.088 -11.311 1.00 76.38 95 PRO A N 1
ATOM 749 C CA . PRO A 1 95 ? 12.863 11.263 -9.975 1.00 76.38 95 PRO A CA 1
ATOM 750 C C . PRO A 1 95 ? 11.446 11.858 -9.968 1.00 76.38 95 PRO A C 1
ATOM 752 O O . PRO A 1 95 ? 10.603 11.428 -9.186 1.00 76.38 95 PRO A O 1
ATOM 755 N N . ALA A 1 96 ? 11.151 12.807 -10.863 1.00 77.88 96 ALA A N 1
ATOM 756 C CA . ALA A 1 96 ? 9.834 13.446 -10.929 1.00 77.88 96 ALA A CA 1
ATOM 757 C C . ALA A 1 96 ? 8.736 12.464 -11.373 1.00 77.88 96 ALA A C 1
ATOM 759 O O . ALA A 1 96 ? 7.711 12.333 -10.706 1.00 77.88 96 ALA A O 1
ATOM 760 N N . ALA A 1 97 ? 8.969 11.704 -12.452 1.00 77.75 97 ALA A N 1
ATOM 761 C CA . ALA A 1 97 ? 8.008 10.701 -12.917 1.00 77.75 97 ALA A CA 1
ATOM 762 C C . ALA A 1 97 ? 7.779 9.616 -11.860 1.00 77.75 97 ALA A C 1
ATOM 764 O O . ALA A 1 97 ? 6.651 9.176 -11.639 1.00 77.75 97 ALA A O 1
ATOM 765 N N . MET A 1 98 ? 8.853 9.209 -11.189 1.00 80.94 98 MET A N 1
ATOM 766 C CA . MET A 1 98 ? 8.820 8.269 -10.081 1.00 80.94 98 MET A CA 1
ATOM 767 C C . MET A 1 98 ? 7.955 8.772 -8.920 1.00 80.94 98 MET A C 1
ATOM 769 O O . MET A 1 98 ? 7.095 8.026 -8.460 1.00 80.94 98 MET A O 1
ATOM 773 N N . MET A 1 99 ? 8.109 10.031 -8.504 1.00 80.25 99 MET A N 1
ATOM 774 C CA . MET A 1 99 ? 7.261 10.626 -7.469 1.00 80.25 99 MET A CA 1
ATOM 775 C C . MET A 1 99 ? 5.786 10.642 -7.890 1.00 80.25 99 MET A C 1
ATOM 777 O O . MET A 1 99 ? 4.924 10.235 -7.116 1.00 80.25 99 MET A O 1
ATOM 781 N N . CYS A 1 100 ? 5.474 11.006 -9.140 1.00 80.62 100 CYS A N 1
ATOM 782 C CA . CYS A 1 100 ? 4.099 10.939 -9.646 1.00 80.62 100 CYS A CA 1
ATOM 783 C C . CYS A 1 100 ? 3.526 9.513 -9.590 1.00 80.62 100 CYS A C 1
ATOM 785 O O . CYS A 1 100 ? 2.375 9.327 -9.206 1.00 80.62 100 CYS A O 1
ATOM 787 N N . HIS A 1 101 ? 4.314 8.494 -9.949 1.00 80.44 101 HIS A N 1
ATOM 788 C CA . HIS A 1 101 ? 3.886 7.096 -9.846 1.00 80.44 101 HIS A CA 1
ATOM 789 C C . HIS A 1 101 ? 3.581 6.688 -8.403 1.00 80.44 101 HIS A C 1
ATOM 791 O O . HIS A 1 101 ? 2.574 6.028 -8.156 1.00 80.44 101 HIS A O 1
ATOM 797 N N . VAL A 1 102 ? 4.444 7.088 -7.471 1.00 84.94 102 VAL A N 1
ATOM 798 C CA . VAL A 1 102 ? 4.291 6.815 -6.039 1.00 84.94 102 VAL A CA 1
ATOM 799 C C . VAL A 1 102 ? 3.033 7.469 -5.496 1.00 84.94 102 VAL A C 1
ATOM 801 O O . VAL A 1 102 ? 2.219 6.790 -4.882 1.00 84.94 102 VAL A O 1
ATOM 804 N N . LEU A 1 103 ? 2.838 8.758 -5.772 1.00 85.69 103 LEU A N 1
ATOM 805 C CA . LEU A 1 103 ? 1.677 9.501 -5.294 1.00 85.69 103 LEU A CA 1
ATOM 806 C C . LEU A 1 103 ? 0.371 8.895 -5.806 1.00 85.69 103 LEU A C 1
ATOM 808 O O . LEU A 1 103 ? -0.550 8.709 -5.021 1.00 85.69 103 LEU A O 1
ATOM 812 N N . VAL A 1 104 ? 0.300 8.515 -7.086 1.00 86.50 104 VAL A N 1
ATOM 813 C CA . VAL A 1 104 ? -0.900 7.873 -7.648 1.00 86.50 104 VAL A CA 1
ATOM 814 C C . VAL A 1 104 ? -1.184 6.521 -6.984 1.00 86.50 104 VAL A C 1
ATOM 816 O O . VAL A 1 104 ? -2.343 6.208 -6.728 1.00 86.50 104 VAL A O 1
ATOM 819 N N . LEU A 1 105 ? -0.153 5.723 -6.687 1.00 87.00 105 LEU A N 1
ATOM 820 C CA . LEU A 1 105 ? -0.320 4.418 -6.038 1.00 87.00 105 LEU A CA 1
ATOM 821 C C . LEU A 1 105 ? -0.693 4.536 -4.555 1.00 87.00 105 LEU A C 1
ATOM 823 O O . LEU A 1 105 ? -1.571 3.803 -4.098 1.00 87.00 105 LEU A O 1
ATOM 827 N N . ILE A 1 106 ? -0.047 5.449 -3.822 1.00 91.81 106 ILE A N 1
ATOM 828 C CA . ILE A 1 106 ? -0.308 5.663 -2.396 1.00 91.81 106 ILE A CA 1
ATOM 829 C C . ILE A 1 106 ? -1.660 6.346 -2.208 1.00 91.81 106 ILE A C 1
ATOM 831 O O . ILE A 1 106 ? -2.526 5.788 -1.547 1.00 91.81 106 ILE A O 1
ATOM 835 N N . ALA A 1 107 ? -1.856 7.532 -2.791 1.00 86.62 107 ALA A N 1
ATOM 836 C CA . ALA A 1 107 ? -3.041 8.357 -2.547 1.00 86.62 107 ALA A CA 1
ATOM 837 C C . ALA A 1 107 ? -4.318 7.796 -3.191 1.00 86.62 107 ALA A C 1
ATOM 839 O O . ALA A 1 107 ? -5.418 8.188 -2.812 1.00 86.62 107 ALA A O 1
ATOM 840 N N . GLY A 1 108 ? -4.180 6.899 -4.168 1.00 88.94 108 GLY A N 1
ATOM 841 C CA . GLY A 1 108 ? -5.302 6.190 -4.766 1.00 88.94 108 GLY A CA 1
ATOM 842 C C . GLY A 1 108 ? -5.474 4.793 -4.157 1.00 88.94 108 GLY A C 1
ATOM 843 O O . GLY A 1 108 ? -6.003 4.674 -3.049 1.00 88.94 108 GLY A O 1
ATOM 844 N N . PRO A 1 109 ? -5.047 3.723 -4.855 1.00 91.50 109 PRO A N 1
ATOM 845 C CA . PRO A 1 109 ? -5.394 2.353 -4.495 1.00 91.50 109 PRO A CA 1
ATOM 846 C C . PRO A 1 109 ? -5.038 1.979 -3.061 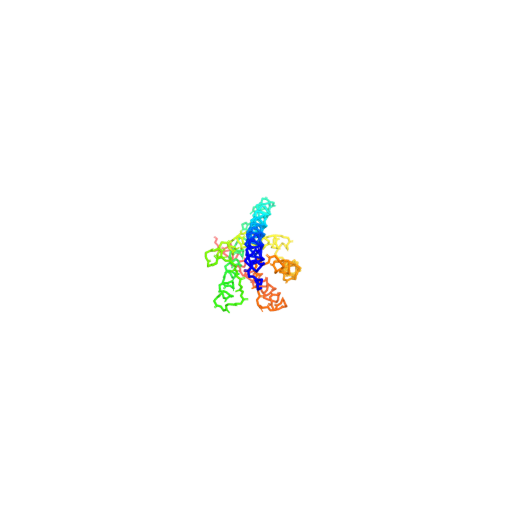1.00 91.50 109 PRO A C 1
ATOM 848 O O . PRO A 1 109 ? -5.871 1.404 -2.372 1.00 91.50 109 PRO A O 1
ATOM 851 N N . TYR A 1 110 ? -3.829 2.310 -2.602 1.00 94.12 110 TYR A N 1
ATOM 852 C CA . TYR A 1 110 ? -3.379 1.942 -1.262 1.00 94.12 110 TYR A CA 1
ATOM 853 C C . TYR A 1 110 ? -4.215 2.619 -0.171 1.00 94.12 110 TYR A C 1
ATOM 855 O O . TYR A 1 110 ? -4.719 1.945 0.727 1.00 94.12 110 TYR A O 1
ATOM 863 N N . PHE A 1 111 ? -4.407 3.938 -0.276 1.00 95.31 111 PHE A N 1
ATOM 864 C CA . PHE A 1 111 ? -5.172 4.727 0.686 1.00 95.31 111 PHE A CA 1
ATOM 865 C C . PHE A 1 111 ? -6.587 4.169 0.870 1.00 95.31 111 PHE A C 1
ATOM 867 O O . PHE A 1 111 ? -7.018 3.887 1.990 1.00 95.31 111 PHE A O 1
ATOM 874 N N . PHE A 1 112 ? -7.301 3.937 -0.235 1.00 95.31 112 PHE A N 1
ATOM 875 C CA . PHE A 1 112 ? -8.664 3.413 -0.170 1.00 95.31 112 PHE A CA 1
ATOM 876 C C . PHE A 1 112 ? -8.717 1.926 0.181 1.00 95.31 112 PHE A C 1
ATOM 878 O O . PHE A 1 112 ? -9.614 1.528 0.922 1.00 95.31 112 PHE A O 1
ATOM 885 N N . ALA A 1 113 ? -7.764 1.106 -0.271 1.00 94.50 113 ALA A N 1
ATOM 886 C CA . ALA A 1 113 ? -7.692 -0.300 0.127 1.00 94.50 113 ALA A CA 1
ATOM 887 C C . ALA A 1 113 ? -7.504 -0.442 1.643 1.00 94.50 113 ALA A C 1
ATOM 889 O O . ALA A 1 113 ? -8.185 -1.256 2.265 1.00 94.50 113 ALA A O 1
ATOM 890 N N . ASN A 1 114 ? -6.655 0.389 2.253 1.00 95.81 114 ASN A N 1
ATOM 891 C CA . ASN A 1 114 ? -6.435 0.374 3.695 1.00 95.81 114 ASN A CA 1
ATOM 892 C C . ASN A 1 114 ? -7.700 0.799 4.470 1.00 95.81 114 ASN A C 1
ATOM 894 O O . ASN A 1 114 ? -8.112 0.113 5.407 1.00 95.81 114 ASN A O 1
ATOM 898 N N . LEU A 1 115 ? -8.393 1.858 4.026 1.00 96.69 115 LEU A N 1
ATOM 899 C CA . LEU A 1 115 ? -9.700 2.245 4.581 1.00 96.69 115 LEU A CA 1
ATOM 900 C C . LEU A 1 115 ? -10.721 1.102 4.507 1.00 96.69 115 LEU A C 1
ATOM 902 O O . LEU A 1 115 ? -11.417 0.819 5.485 1.00 96.69 115 LEU A O 1
ATOM 906 N N . TRP A 1 116 ? -10.802 0.432 3.356 1.00 97.06 116 TRP A N 1
ATOM 907 C CA . TRP A 1 116 ? -11.702 -0.698 3.151 1.00 97.06 116 TRP A CA 1
ATOM 908 C C . TRP A 1 116 ? -11.329 -1.901 4.016 1.00 97.06 116 TRP A C 1
ATOM 910 O O . TRP A 1 116 ? -12.219 -2.513 4.603 1.00 97.06 116 TRP A O 1
ATOM 920 N N . ALA A 1 117 ? -10.043 -2.209 4.178 1.00 96.94 117 ALA A N 1
ATOM 921 C CA . ALA A 1 117 ? -9.592 -3.286 5.054 1.00 96.94 117 ALA A CA 1
ATOM 922 C C . ALA A 1 117 ? -10.050 -3.060 6.504 1.00 96.94 117 ALA A C 1
ATOM 924 O O . ALA A 1 117 ? -10.582 -3.970 7.151 1.00 96.94 117 ALA A O 1
ATOM 925 N N . PHE A 1 118 ? -9.935 -1.831 7.013 1.00 96.88 118 PHE A N 1
ATOM 926 C CA . PHE A 1 118 ? -10.460 -1.475 8.332 1.00 96.88 118 PHE A CA 1
ATOM 927 C C . PHE A 1 118 ? -11.993 -1.484 8.402 1.00 96.88 118 PHE A C 1
ATOM 929 O O . PHE A 1 118 ? -12.560 -1.982 9.380 1.00 96.88 118 PHE A O 1
ATOM 936 N N . HIS A 1 119 ? -12.672 -0.987 7.367 1.00 96.69 119 HIS A N 1
ATOM 937 C CA . HIS A 1 119 ? -14.131 -0.985 7.296 1.00 96.69 119 HIS A CA 1
ATOM 938 C C . HIS A 1 119 ? -14.712 -2.407 7.316 1.00 96.69 119 HIS A C 1
ATOM 940 O O . HIS A 1 119 ? -15.541 -2.724 8.172 1.00 96.69 119 HIS A O 1
ATOM 946 N N . LEU A 1 120 ? -14.233 -3.282 6.429 1.00 96.56 120 LEU A N 1
ATOM 947 C CA . LEU A 1 120 ? -14.688 -4.670 6.304 1.00 96.56 120 LEU A CA 1
ATOM 948 C C . LEU A 1 120 ? -14.350 -5.493 7.545 1.00 96.56 120 LEU A C 1
ATOM 950 O O . LEU A 1 120 ? -15.162 -6.299 7.999 1.00 96.56 120 LEU A O 1
ATOM 954 N N . SER A 1 121 ? -13.182 -5.250 8.145 1.00 96.69 121 SER A N 1
ATOM 955 C CA . SER A 1 121 ? -12.801 -5.915 9.390 1.00 96.69 121 SER A CA 1
ATOM 956 C C . SER A 1 121 ? -13.567 -5.426 10.615 1.00 96.69 121 SER A C 1
ATOM 958 O O . SER A 1 121 ? -13.476 -6.044 11.679 1.00 96.69 121 SER A O 1
ATOM 960 N N . LYS A 1 122 ? -14.300 -4.308 10.503 1.00 92.69 122 LYS A N 1
ATOM 961 C CA . LYS A 1 122 ? -14.920 -3.595 11.630 1.00 92.69 122 LYS A CA 1
ATOM 962 C C . LYS A 1 122 ? -13.910 -3.298 12.752 1.00 92.69 122 LYS A C 1
ATOM 964 O O . LYS A 1 122 ? -14.284 -3.206 13.919 1.00 92.69 122 LYS A O 1
ATOM 969 N N . GLY A 1 123 ? -12.620 -3.189 12.415 1.00 87.00 123 GLY A N 1
ATOM 970 C CA . GLY A 1 123 ? -11.521 -3.024 13.371 1.00 87.00 123 GLY A CA 1
ATOM 971 C C . GLY A 1 123 ? -11.233 -4.238 14.269 1.00 87.00 123 GLY A C 1
ATOM 972 O O . GLY A 1 123 ? -10.647 -4.056 15.338 1.00 87.00 123 GLY A O 1
ATOM 973 N N . LYS A 1 124 ? -11.655 -5.453 13.883 1.00 94.31 124 LYS A N 1
ATOM 974 C CA . LYS A 1 124 ? -11.339 -6.711 14.583 1.00 94.31 124 LYS A CA 1
ATOM 975 C C . LYS A 1 124 ? -10.030 -7.302 14.062 1.00 94.31 124 LYS A C 1
ATOM 977 O O . LYS A 1 124 ? -9.895 -7.477 12.854 1.00 94.31 124 LYS A O 1
ATOM 982 N N . PHE A 1 125 ? -9.129 -7.688 14.969 1.00 94.38 125 PHE A N 1
ATOM 983 C CA . PHE A 1 125 ? -7.784 -8.179 14.635 1.00 94.38 125 PHE A CA 1
ATOM 984 C C . PHE A 1 125 ? -7.792 -9.301 13.597 1.00 94.38 125 PHE A C 1
ATOM 986 O O . PHE A 1 125 ? -7.315 -9.097 12.492 1.00 94.38 125 PHE A O 1
ATOM 993 N N . PHE A 1 126 ? -8.399 -10.450 13.909 1.00 95.38 126 PHE A N 1
ATOM 994 C CA . PHE A 1 126 ? -8.337 -11.626 13.034 1.00 95.38 126 PHE A CA 1
ATOM 995 C C . PHE A 1 126 ? -8.884 -11.365 11.628 1.00 95.38 126 PHE A C 1
ATOM 997 O O . PHE A 1 126 ? -8.289 -11.794 10.644 1.00 95.38 126 PHE A O 1
ATOM 1004 N N . LEU A 1 127 ? -9.993 -10.626 11.527 1.00 96.62 127 LEU A N 1
ATOM 1005 C CA . LEU A 1 127 ? -10.595 -10.307 10.236 1.00 96.62 127 LEU A CA 1
ATOM 1006 C C . LEU A 1 127 ? -9.736 -9.305 9.455 1.00 96.62 127 LEU A C 1
ATOM 1008 O O . LEU A 1 127 ? -9.537 -9.473 8.257 1.00 96.62 127 LEU A O 1
ATOM 1012 N N . TYR A 1 128 ? -9.183 -8.302 10.136 1.00 97.50 128 TYR A N 1
ATOM 1013 C CA . TYR A 1 128 ? -8.252 -7.347 9.541 1.00 97.50 128 TYR A CA 1
ATOM 1014 C C . TYR A 1 128 ? -6.979 -8.035 9.035 1.00 97.50 128 TYR A C 1
ATOM 1016 O O . TYR A 1 128 ? -6.562 -7.795 7.903 1.00 97.50 128 TYR A O 1
ATOM 1024 N N . SER A 1 129 ? -6.385 -8.912 9.845 1.00 97.12 129 SER A N 1
ATOM 1025 C CA . SER A 1 129 ? -5.180 -9.658 9.490 1.00 97.12 129 SER A CA 1
ATOM 1026 C C . SER A 1 129 ? -5.425 -10.574 8.301 1.00 97.12 129 SER A C 1
ATOM 1028 O O . SER A 1 129 ? -4.616 -10.581 7.383 1.00 97.12 129 SER A O 1
ATOM 1030 N N . LEU A 1 130 ? -6.555 -11.288 8.265 1.00 97.94 130 LEU A N 1
ATOM 1031 C CA . LEU A 1 130 ? -6.907 -12.139 7.129 1.00 97.94 130 LEU A CA 1
ATOM 1032 C C . LEU A 1 130 ? -7.058 -11.326 5.837 1.00 97.94 130 LEU A C 1
ATOM 1034 O O . LEU A 1 130 ? -6.480 -11.694 4.818 1.00 97.94 130 LEU A O 1
ATOM 1038 N N . ILE A 1 131 ? -7.798 -10.211 5.884 1.00 97.69 131 ILE A N 1
ATOM 1039 C CA . ILE A 1 131 ? -7.998 -9.337 4.719 1.00 97.69 131 ILE A CA 1
ATOM 1040 C C . ILE A 1 131 ? -6.654 -8.814 4.199 1.00 97.69 131 ILE A C 1
ATOM 1042 O O . ILE A 1 131 ? -6.404 -8.896 2.998 1.00 97.69 131 ILE A O 1
ATOM 1046 N N . ASN A 1 132 ? -5.782 -8.322 5.086 1.00 97.56 132 ASN A N 1
ATOM 1047 C CA . ASN A 1 132 ? -4.479 -7.794 4.679 1.00 97.56 132 ASN A CA 1
ATOM 1048 C C . ASN A 1 132 ? -3.545 -8.888 4.172 1.00 97.56 132 ASN A C 1
ATOM 1050 O O . ASN A 1 132 ? -2.992 -8.724 3.102 1.00 97.56 132 ASN A O 1
ATOM 1054 N N . ILE A 1 133 ? -3.431 -10.037 4.844 1.00 97.88 133 ILE A N 1
ATOM 1055 C CA . ILE A 1 133 ? -2.576 -11.141 4.377 1.00 97.88 133 ILE A CA 1
ATOM 1056 C C . ILE A 1 133 ? -2.977 -11.585 2.964 1.00 97.88 133 ILE A C 1
ATOM 1058 O O . ILE A 1 133 ? -2.110 -11.799 2.117 1.00 97.88 133 ILE A O 1
ATOM 1062 N N . VAL A 1 134 ? -4.281 -11.693 2.683 1.00 98.00 134 VAL A N 1
ATOM 1063 C CA . VAL A 1 134 ? -4.776 -12.031 1.341 1.00 98.00 134 VAL A CA 1
ATOM 1064 C C . VAL A 1 134 ? -4.456 -10.917 0.341 1.00 98.00 134 VAL A C 1
ATOM 1066 O O . VAL A 1 134 ? -3.944 -11.200 -0.743 1.00 98.00 134 VAL A O 1
ATOM 1069 N N . ALA A 1 135 ? -4.719 -9.657 0.691 1.00 96.44 135 ALA A N 1
ATOM 1070 C CA . ALA A 1 135 ? -4.434 -8.516 -0.177 1.00 96.44 135 ALA A CA 1
ATOM 1071 C C . ALA A 1 135 ? -2.930 -8.373 -0.474 1.00 96.44 135 ALA A C 1
ATOM 1073 O O . ALA A 1 135 ? -2.541 -8.218 -1.631 1.00 96.44 135 ALA A O 1
ATOM 1074 N N . ASP A 1 136 ? -2.085 -8.509 0.543 1.00 96.88 136 ASP A N 1
ATOM 1075 C CA . ASP A 1 136 ? -0.629 -8.442 0.464 1.00 96.88 136 ASP A CA 1
ATOM 1076 C C . ASP A 1 136 ? -0.070 -9.598 -0.358 1.00 96.88 136 ASP A C 1
ATOM 1078 O O . ASP A 1 136 ? 0.862 -9.407 -1.138 1.00 96.88 136 ASP A O 1
ATOM 1082 N N . TYR A 1 137 ? -0.665 -10.790 -0.252 1.00 97.44 137 TYR A N 1
ATOM 1083 C CA . TYR A 1 137 ? -0.297 -11.929 -1.085 1.00 97.44 137 TYR A CA 1
ATOM 1084 C C . TYR A 1 137 ? -0.606 -11.636 -2.559 1.00 97.44 137 TYR A C 1
ATOM 1086 O O . TYR A 1 137 ? 0.261 -11.785 -3.423 1.00 97.44 137 TYR A O 1
ATOM 1094 N N . ILE A 1 138 ? -1.812 -11.142 -2.856 1.00 96.25 138 ILE A N 1
ATOM 1095 C CA . ILE A 1 138 ? -2.204 -10.727 -4.213 1.00 96.25 138 ILE A CA 1
ATOM 1096 C C . ILE A 1 138 ? -1.280 -9.606 -4.724 1.00 96.25 138 ILE A C 1
ATOM 1098 O O . ILE A 1 138 ? -0.872 -9.598 -5.889 1.00 96.25 138 ILE A O 1
ATOM 1102 N N . TYR A 1 139 ? -0.890 -8.668 -3.868 1.00 93.19 139 TYR A N 1
ATOM 1103 C CA . TYR A 1 139 ? -0.012 -7.584 -4.278 1.00 93.19 139 TYR A CA 1
ATOM 1104 C C . TYR A 1 139 ? 1.419 -8.068 -4.556 1.00 93.19 139 TYR A C 1
ATOM 1106 O O . TYR A 1 139 ? 1.964 -7.825 -5.637 1.00 93.19 139 TYR A O 1
ATOM 1114 N N . ALA A 1 140 ? 2.017 -8.808 -3.623 1.00 95.12 140 ALA A N 1
ATOM 1115 C CA . ALA A 1 140 ? 3.408 -9.243 -3.689 1.00 95.12 140 ALA A CA 1
ATOM 1116 C C . ALA A 1 140 ? 3.676 -10.302 -4.767 1.00 95.12 140 ALA A C 1
ATOM 1118 O O . ALA A 1 140 ? 4.796 -10.359 -5.291 1.00 95.12 140 ALA A O 1
ATOM 1119 N N . PHE A 1 141 ? 2.681 -11.126 -5.120 1.00 94.44 141 PHE A N 1
ATOM 1120 C CA . PHE A 1 141 ? 2.845 -12.214 -6.086 1.00 94.44 141 PHE A CA 1
ATOM 1121 C C . PHE A 1 141 ? 2.253 -11.878 -7.465 1.00 94.44 141 PHE A C 1
ATOM 1123 O O . PHE A 1 141 ? 3.050 -11.527 -8.344 1.00 94.44 141 PHE A O 1
ATOM 1130 N N . PRO A 1 142 ? 0.927 -11.939 -7.714 1.00 94.62 142 PRO A N 1
ATOM 1131 C CA . PRO A 1 142 ? 0.390 -11.740 -9.058 1.00 94.62 142 PRO A CA 1
ATOM 1132 C C . PRO A 1 142 ? 0.523 -10.299 -9.566 1.00 94.62 142 PRO A C 1
ATOM 1134 O O . PRO 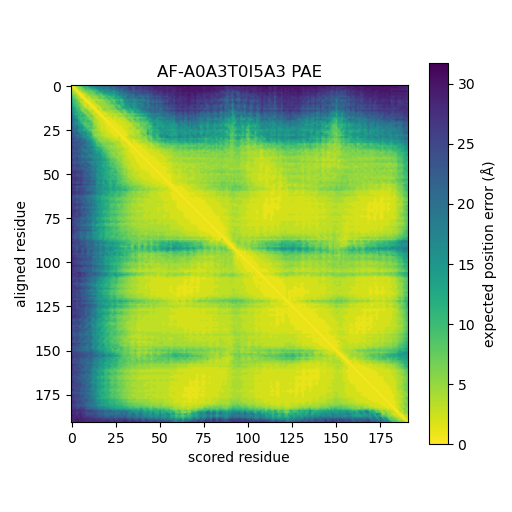A 1 142 ? 0.990 -10.105 -10.690 1.00 94.62 142 PRO A O 1
ATOM 1137 N N . ILE A 1 143 ? 0.185 -9.281 -8.763 1.00 91.19 143 ILE A N 1
ATOM 1138 C CA . ILE A 1 143 ? 0.248 -7.878 -9.219 1.00 91.19 143 ILE A CA 1
ATOM 1139 C C . ILE A 1 143 ? 1.697 -7.462 -9.477 1.00 91.19 143 ILE A C 1
ATOM 1141 O O . ILE A 1 143 ? 2.015 -6.909 -10.532 1.00 91.19 143 ILE A O 1
ATOM 1145 N N . LEU A 1 144 ? 2.607 -7.773 -8.553 1.00 90.31 144 LEU A N 1
ATOM 1146 C CA . LEU A 1 144 ? 4.016 -7.446 -8.728 1.00 90.31 144 LEU A CA 1
ATOM 1147 C C . LEU A 1 144 ? 4.642 -8.189 -9.920 1.00 90.31 144 LEU A C 1
ATOM 1149 O O . LEU A 1 144 ? 5.430 -7.601 -10.665 1.00 90.31 144 LEU A O 1
ATOM 1153 N N . ALA A 1 145 ? 4.286 -9.459 -10.148 1.00 90.69 145 ALA A N 1
ATOM 1154 C CA . ALA A 1 145 ? 4.727 -10.193 -11.333 1.00 90.69 145 ALA A CA 1
ATOM 1155 C C . ALA A 1 145 ? 4.225 -9.535 -12.630 1.00 90.69 145 ALA A C 1
ATOM 1157 O O . ALA A 1 145 ? 5.006 -9.370 -13.572 1.00 90.69 145 ALA A O 1
ATOM 1158 N N . PHE A 1 146 ? 2.966 -9.088 -12.655 1.00 89.56 146 PHE A N 1
ATOM 1159 C CA . PHE A 1 146 ? 2.405 -8.330 -13.771 1.00 89.56 146 PHE A CA 1
ATOM 1160 C C . PHE A 1 146 ? 3.173 -7.022 -14.013 1.00 89.56 146 PHE A C 1
ATOM 1162 O O . PHE A 1 146 ? 3.635 -6.783 -15.130 1.00 89.56 146 PHE A O 1
ATOM 1169 N N . PHE A 1 147 ? 3.414 -6.217 -12.972 1.00 86.00 147 PHE A N 1
ATOM 1170 C CA . PHE A 1 147 ? 4.171 -4.964 -13.082 1.00 86.00 147 PHE A CA 1
ATOM 1171 C C . PHE A 1 147 ? 5.608 -5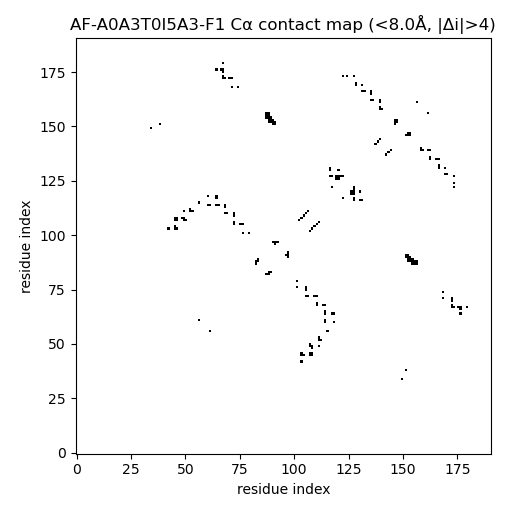.155 -13.575 1.00 86.00 147 PHE A C 1
ATOM 1173 O O . PHE A 1 147 ? 6.104 -4.322 -14.342 1.00 86.00 147 PHE A O 1
ATOM 1180 N N . ARG A 1 148 ? 6.263 -6.264 -13.208 1.00 85.94 148 ARG A N 1
ATOM 1181 C CA . ARG A 1 148 ? 7.576 -6.622 -13.763 1.00 85.94 148 ARG A CA 1
ATOM 1182 C C . ARG A 1 148 ? 7.498 -6.932 -15.258 1.00 85.94 148 ARG A C 1
ATOM 1184 O O . ARG A 1 148 ? 8.356 -6.454 -16.000 1.00 85.94 148 ARG A O 1
ATOM 1191 N N . LYS A 1 149 ? 6.477 -7.675 -15.706 1.00 86.75 149 LYS A N 1
ATOM 1192 C CA . LYS A 1 149 ? 6.289 -8.063 -17.118 1.00 86.75 149 LYS A CA 1
ATOM 1193 C C . LYS A 1 149 ? 6.149 -6.848 -18.038 1.00 86.75 149 LYS A C 1
ATOM 1195 O O . LYS A 1 149 ? 6.764 -6.813 -19.096 1.00 86.75 149 LYS A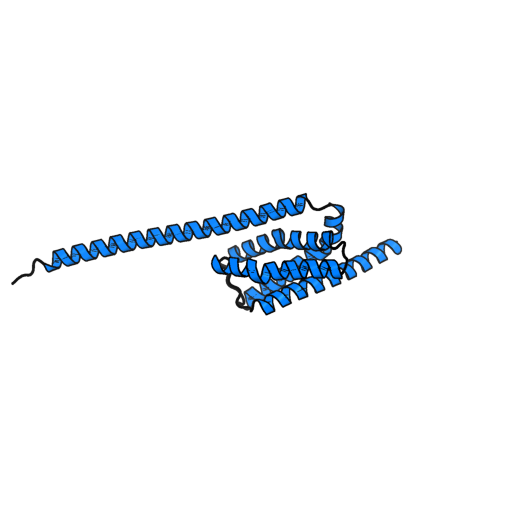 O 1
ATOM 1200 N N . ILE A 1 150 ? 5.408 -5.828 -17.605 1.00 84.00 150 ILE A N 1
ATOM 1201 C CA . ILE A 1 150 ? 5.183 -4.593 -18.379 1.00 84.00 150 ILE A CA 1
ATOM 1202 C C . ILE A 1 150 ? 6.236 -3.498 -18.118 1.00 84.00 150 ILE A C 1
ATOM 1204 O O . ILE A 1 150 ? 6.063 -2.349 -18.522 1.00 84.00 150 ILE A O 1
ATOM 1208 N N . ASN A 1 151 ? 7.319 -3.814 -17.394 1.00 80.88 151 ASN A N 1
ATOM 1209 C CA . ASN A 1 151 ? 8.359 -2.856 -17.001 1.00 80.88 151 ASN A CA 1
ATOM 1210 C C . ASN A 1 151 ? 7.787 -1.562 -16.374 1.00 80.88 151 ASN A C 1
ATOM 1212 O O . ASN A 1 151 ? 8.234 -0.449 -16.697 1.00 80.88 151 ASN A O 1
ATOM 1216 N N . PHE A 1 152 ? 6.781 -1.703 -15.502 1.00 78.00 152 PHE A N 1
ATOM 1217 C CA . PHE A 1 152 ? 6.196 -0.580 -14.763 1.00 78.00 152 PHE A CA 1
ATOM 1218 C C . PHE A 1 152 ? 7.188 -0.086 -13.704 1.00 78.00 152 PHE A C 1
ATOM 1220 O O . PHE A 1 152 ? 7.590 1.075 -13.719 1.00 78.00 152 PHE A O 1
ATOM 1227 N N . PHE A 1 153 ? 7.689 -1.010 -12.883 1.00 79.19 153 PHE A N 1
ATOM 1228 C CA . PHE A 1 153 ? 8.867 -0.840 -12.035 1.00 79.19 153 PHE A CA 1
ATOM 1229 C C . PHE A 1 153 ? 9.555 -2.196 -11.817 1.00 79.19 153 PHE A C 1
ATOM 1231 O O . PHE A 1 153 ? 8.967 -3.254 -12.046 1.00 79.19 153 PHE A O 1
ATOM 1238 N N . LYS A 1 154 ? 10.817 -2.177 -11.378 1.00 80.00 154 LYS A N 1
ATOM 1239 C CA . LYS A 1 154 ? 11.575 -3.388 -11.021 1.00 80.00 154 LYS A CA 1
ATOM 1240 C C . LYS A 1 154 ? 12.042 -3.297 -9.576 1.00 80.00 154 LYS A C 1
ATOM 1242 O O . LYS A 1 154 ? 12.910 -2.481 -9.285 1.00 80.00 154 LYS A O 1
ATOM 1247 N N . ILE A 1 155 ? 11.485 -4.128 -8.699 1.00 83.88 155 ILE A N 1
ATOM 1248 C CA . ILE A 1 155 ? 11.965 -4.318 -7.322 1.00 83.88 155 ILE A CA 1
ATOM 1249 C C . ILE A 1 155 ? 13.095 -5.356 -7.336 1.00 83.88 155 ILE A C 1
ATOM 1251 O O . ILE A 1 155 ? 13.005 -6.351 -8.054 1.00 83.88 155 ILE A O 1
ATOM 1255 N N . LYS A 1 156 ? 14.162 -5.103 -6.572 1.00 86.62 156 LYS A N 1
ATOM 1256 C CA . LYS A 1 156 ? 15.308 -6.012 -6.388 1.00 86.62 156 LYS A CA 1
ATOM 1257 C C . LYS A 1 156 ? 15.195 -6.889 -5.139 1.00 86.62 156 LYS A C 1
ATOM 1259 O O . LYS A 1 156 ? 15.933 -7.858 -5.014 1.00 86.62 156 LYS A O 1
ATOM 1264 N N . VAL A 1 157 ? 14.307 -6.530 -4.217 1.00 88.50 157 VAL A N 1
ATOM 1265 C CA . VAL A 1 157 ? 13.991 -7.311 -3.017 1.00 88.50 157 VAL A CA 1
ATOM 1266 C C . VAL A 1 157 ? 13.246 -8.590 -3.418 1.00 88.50 157 VAL A C 1
ATOM 1268 O O . VAL A 1 157 ? 12.475 -8.584 -4.382 1.00 88.50 157 VAL A O 1
ATOM 1271 N N . SER A 1 158 ? 13.475 -9.691 -2.697 1.00 92.00 158 SER A N 1
ATOM 1272 C CA . SER A 1 158 ? 12.747 -10.941 -2.938 1.00 92.00 158 SER A CA 1
ATOM 1273 C C . SER A 1 158 ? 11.246 -10.753 -2.689 1.00 92.00 158 SER A C 1
ATOM 1275 O O . SER A 1 158 ? 10.836 -9.971 -1.831 1.00 92.00 158 SER A O 1
ATOM 1277 N N . GLN A 1 159 ? 10.401 -11.479 -3.428 1.00 91.31 159 GLN A N 1
ATOM 1278 C CA . GLN A 1 159 ? 8.944 -11.362 -3.261 1.00 91.31 159 GLN A CA 1
ATOM 1279 C C . GLN A 1 159 ? 8.482 -11.775 -1.864 1.00 91.31 159 GLN A C 1
ATOM 1281 O O . GLN A 1 159 ? 7.549 -11.183 -1.339 1.00 91.31 159 GLN A O 1
ATOM 1286 N N . THR A 1 160 ? 9.155 -12.750 -1.253 1.00 94.00 160 THR A N 1
ATOM 1287 C CA . THR A 1 160 ? 8.863 -13.210 0.108 1.00 94.00 160 THR A CA 1
ATOM 1288 C C . THR A 1 160 ? 9.203 -12.151 1.152 1.00 94.00 160 THR A C 1
ATOM 1290 O O . THR A 1 160 ? 8.395 -11.903 2.039 1.00 94.00 160 THR A O 1
ATOM 1293 N N . MET A 1 161 ? 10.350 -11.475 1.026 1.00 94.56 161 MET A N 1
ATOM 1294 C CA . MET A 1 161 ? 10.720 -10.377 1.926 1.00 94.56 161 MET A CA 1
ATOM 1295 C C . MET A 1 161 ? 9.810 -9.163 1.723 1.00 94.56 161 MET A C 1
ATOM 1297 O O . MET A 1 161 ? 9.407 -8.533 2.694 1.00 94.56 161 MET A O 1
ATOM 1301 N N . PHE A 1 162 ? 9.436 -8.866 0.475 1.00 94.38 162 PHE A N 1
ATOM 1302 C CA . PHE A 1 162 ? 8.468 -7.812 0.178 1.00 94.38 162 PHE A CA 1
ATOM 1303 C C . PHE A 1 162 ? 7.091 -8.121 0.778 1.00 94.38 162 PHE A C 1
ATOM 1305 O O . PHE A 1 162 ? 6.496 -7.262 1.412 1.00 94.38 162 PHE A O 1
ATOM 1312 N N . PHE A 1 163 ? 6.612 -9.360 0.655 1.00 97.12 163 PHE A N 1
ATOM 1313 C CA . PHE A 1 163 ? 5.380 -9.808 1.301 1.00 97.12 163 PHE A CA 1
ATOM 1314 C C . PHE A 1 163 ? 5.451 -9.694 2.830 1.00 97.12 163 PHE A C 1
ATOM 1316 O O . PHE A 1 163 ? 4.536 -9.157 3.445 1.00 97.12 163 PHE A O 1
ATOM 1323 N N . ALA A 1 164 ? 6.555 -10.130 3.444 1.00 97.12 164 ALA A N 1
ATOM 1324 C CA . ALA A 1 164 ? 6.752 -10.009 4.888 1.00 97.12 164 ALA A CA 1
ATOM 1325 C C . ALA A 1 164 ? 6.737 -8.543 5.360 1.00 97.12 164 ALA A C 1
ATOM 1327 O O . ALA A 1 164 ? 6.174 -8.249 6.415 1.00 97.12 164 ALA A O 1
ATOM 1328 N N . LEU A 1 165 ? 7.305 -7.623 4.570 1.00 96.75 165 LEU A N 1
ATOM 1329 C CA . LEU A 1 165 ? 7.252 -6.184 4.838 1.00 96.75 165 LEU A CA 1
ATOM 1330 C C . LEU A 1 165 ? 5.806 -5.666 4.834 1.00 96.75 165 LEU A C 1
ATOM 1332 O O . LEU A 1 165 ? 5.393 -5.018 5.791 1.00 96.75 165 LEU A O 1
ATOM 1336 N N . LEU A 1 166 ? 5.017 -6.013 3.812 1.00 96.56 166 LEU A N 1
ATOM 1337 C CA . LEU A 1 166 ? 3.608 -5.607 3.717 1.00 96.56 166 LEU A CA 1
ATOM 1338 C C . LEU A 1 166 ? 2.781 -6.116 4.908 1.00 96.56 166 LEU A C 1
ATOM 1340 O O . LEU A 1 166 ? 2.098 -5.333 5.566 1.00 96.56 166 LEU A O 1
ATOM 1344 N N . VAL A 1 167 ? 2.936 -7.395 5.261 1.00 97.50 167 VAL A N 1
ATOM 1345 C CA . VAL A 1 167 ? 2.247 -7.992 6.417 1.00 97.50 167 VAL A CA 1
ATOM 1346 C C . VAL A 1 167 ? 2.671 -7.315 7.725 1.00 97.50 167 VAL A C 1
ATOM 1348 O O . VAL A 1 167 ? 1.841 -7.067 8.603 1.00 97.50 167 VAL A O 1
ATOM 1351 N N . THR A 1 168 ? 3.953 -6.962 7.858 1.00 97.94 168 THR A N 1
ATOM 1352 C CA . THR A 1 168 ? 4.456 -6.211 9.018 1.00 97.94 168 THR A CA 1
ATOM 1353 C C . THR A 1 168 ? 3.797 -4.835 9.105 1.00 97.94 168 THR A C 1
ATOM 1355 O O . THR A 1 168 ? 3.312 -4.455 10.173 1.00 97.94 168 THR A O 1
ATOM 1358 N N . ASN A 1 169 ? 3.676 -4.126 7.982 1.00 97.62 169 ASN A N 1
ATOM 1359 C CA . ASN A 1 169 ? 2.977 -2.844 7.921 1.00 97.62 169 ASN A CA 1
ATOM 1360 C C . ASN A 1 169 ? 1.508 -2.970 8.296 1.00 97.62 169 ASN A C 1
ATOM 1362 O O . ASN A 1 169 ? 0.996 -2.130 9.036 1.00 97.62 169 ASN A O 1
ATOM 1366 N N . ALA A 1 170 ? 0.828 -4.027 7.849 1.00 97.56 170 ALA A N 1
ATOM 1367 C CA . ALA A 1 170 ? -0.549 -4.276 8.242 1.00 97.56 170 ALA A CA 1
ATOM 1368 C C . ALA A 1 170 ? -0.676 -4.375 9.772 1.00 97.56 170 ALA A C 1
ATOM 1370 O O . ALA A 1 170 ? -1.560 -3.734 10.351 1.00 97.56 170 ALA A O 1
ATOM 1371 N N . PHE A 1 171 ? 0.220 -5.102 10.446 1.00 97.81 171 PHE A N 1
ATOM 1372 C CA . PHE A 1 171 ? 0.213 -5.201 11.908 1.00 97.81 171 PHE A CA 1
ATOM 1373 C C . PHE A 1 171 ? 0.548 -3.879 12.606 1.00 97.81 171 PHE A C 1
ATOM 1375 O O . PHE A 1 171 ? -0.136 -3.525 13.569 1.00 97.81 171 PHE A O 1
ATOM 1382 N N . ILE A 1 172 ? 1.525 -3.118 12.103 1.00 98.00 172 ILE A N 1
ATOM 1383 C CA . ILE A 1 172 ? 1.854 -1.779 12.617 1.00 98.00 172 ILE A CA 1
ATOM 1384 C C . ILE A 1 172 ? 0.635 -0.850 12.508 1.00 98.00 172 ILE A C 1
ATOM 1386 O O . ILE A 1 172 ? 0.279 -0.178 13.476 1.00 98.00 172 ILE A O 1
ATOM 1390 N N . ASN A 1 173 ? -0.062 -0.863 11.370 1.00 97.69 173 ASN A N 1
ATOM 1391 C CA . ASN A 1 173 ? -1.274 -0.071 11.157 1.00 97.69 173 ASN A CA 1
ATOM 1392 C C . ASN A 1 173 ? -2.381 -0.459 12.143 1.00 97.69 173 ASN A C 1
ATOM 1394 O O . ASN A 1 173 ? -3.030 0.410 12.722 1.00 97.69 173 ASN A O 1
ATOM 1398 N N . TYR A 1 174 ? -2.594 -1.757 12.377 1.00 97.56 174 TYR A N 1
ATOM 1399 C CA . TYR A 1 174 ? -3.589 -2.209 13.349 1.00 97.56 174 TYR A CA 1
ATOM 1400 C C . TYR A 1 174 ? -3.245 -1.767 14.775 1.00 97.56 174 TYR A C 1
ATOM 1402 O O . TYR A 1 174 ? -4.120 -1.287 15.501 1.00 97.56 174 TYR A O 1
ATOM 1410 N N . ALA A 1 175 ? -1.976 -1.901 15.169 1.00 97.38 175 ALA A N 1
ATOM 1411 C CA . ALA A 1 175 ? -1.497 -1.450 16.471 1.00 97.38 175 ALA A CA 1
ATOM 1412 C C . ALA A 1 175 ? -1.724 0.059 16.649 1.00 97.38 175 ALA A C 1
ATOM 1414 O O . ALA A 1 175 ? -2.276 0.479 17.668 1.00 97.38 175 ALA A O 1
ATOM 1415 N N . PHE A 1 176 ? -1.397 0.858 15.629 1.00 97.56 176 PHE A N 1
ATOM 1416 C CA . PHE A 1 176 ? -1.657 2.295 15.622 1.00 97.56 176 PHE A CA 1
ATOM 1417 C C . PHE A 1 176 ? -3.152 2.611 15.752 1.00 97.56 176 PHE A C 1
ATOM 1419 O O . PHE A 1 176 ? -3.526 3.420 16.597 1.00 97.56 176 PHE A O 1
ATOM 1426 N N . GLN A 1 177 ? -4.025 1.942 14.985 1.00 96.88 177 GLN A N 1
ATOM 1427 C CA . GLN A 1 177 ? -5.474 2.150 15.083 1.00 96.88 177 GLN A CA 1
ATOM 1428 C C . GLN A 1 177 ? -5.987 1.891 16.503 1.00 96.88 177 GLN A C 1
ATOM 1430 O O . GLN A 1 177 ? -6.818 2.647 17.000 1.00 96.88 177 GLN A O 1
ATOM 1435 N N . LYS A 1 178 ? -5.502 0.838 17.171 1.00 95.81 178 LYS A N 1
ATOM 1436 C CA . LYS A 1 178 ? -5.926 0.517 18.541 1.00 95.81 178 LYS A CA 1
ATOM 1437 C C . LYS A 1 178 ? -5.414 1.509 19.571 1.00 95.81 178 LYS A C 1
ATOM 1439 O O . LYS A 1 178 ? -6.154 1.851 20.491 1.00 95.81 178 LYS A O 1
ATOM 1444 N N . LEU A 1 179 ? -4.186 1.988 19.403 1.00 96.00 179 LEU A N 1
ATOM 1445 C CA . LEU A 1 179 ? -3.633 3.046 20.239 1.00 96.00 179 LEU A CA 1
ATOM 1446 C C . LEU A 1 179 ? -4.424 4.351 20.068 1.00 96.00 179 LEU A C 1
ATOM 1448 O O . LEU A 1 179 ? -4.818 4.953 21.062 1.00 96.00 179 LEU A O 1
ATOM 1452 N N . TYR A 1 180 ? -4.724 4.733 18.826 1.00 95.25 180 TYR A N 1
ATOM 1453 C CA . TYR A 1 180 ? -5.520 5.917 18.514 1.00 95.25 180 TYR A CA 1
ATOM 1454 C C . TYR A 1 180 ? -6.937 5.828 19.097 1.00 95.25 180 TYR A C 1
ATOM 1456 O O . TYR A 1 180 ? -7.342 6.722 19.832 1.00 95.25 180 TYR A O 1
ATOM 1464 N N . GLU A 1 181 ? -7.655 4.720 18.858 1.00 93.50 181 GLU A N 1
ATOM 1465 C CA . GLU A 1 181 ? -8.993 4.491 19.428 1.00 93.50 181 GLU A CA 1
ATOM 1466 C C . GLU A 1 181 ? -8.972 4.640 20.955 1.00 93.50 181 GLU A C 1
ATOM 1468 O O . GLU A 1 181 ? -9.799 5.357 21.512 1.00 93.50 181 GLU A O 1
ATOM 1473 N N . LYS A 1 182 ? -8.000 4.018 21.635 1.00 92.75 182 LYS A N 1
ATOM 1474 C CA . LYS A 1 182 ? -7.881 4.089 23.096 1.00 92.75 182 LYS A CA 1
ATOM 1475 C C . LYS A 1 182 ? -7.718 5.527 23.598 1.00 92.75 182 LYS A C 1
ATOM 1477 O O . LYS A 1 182 ? -8.398 5.902 24.547 1.00 92.75 182 LYS A O 1
ATOM 1482 N N . ILE A 1 183 ? -6.845 6.315 22.970 1.00 92.38 183 ILE A N 1
ATOM 1483 C CA . ILE A 1 183 ? -6.587 7.706 23.371 1.00 92.38 183 ILE A CA 1
ATOM 1484 C C . ILE A 1 183 ? -7.832 8.572 23.147 1.00 92.38 183 ILE A C 1
ATOM 1486 O O . ILE A 1 183 ? -8.211 9.344 24.024 1.00 92.38 183 ILE A O 1
ATOM 1490 N N . THR A 1 184 ? -8.502 8.425 22.001 1.00 89.50 184 THR A N 1
ATOM 1491 C CA . THR A 1 184 ? -9.709 9.202 21.691 1.00 89.50 184 THR A CA 1
ATOM 1492 C C . THR A 1 184 ? -10.852 8.890 22.659 1.00 89.50 184 THR A C 1
ATOM 1494 O O . THR A 1 184 ? -11.452 9.822 23.185 1.00 89.50 184 THR A O 1
ATOM 1497 N N . PHE A 1 185 ? -11.104 7.612 22.971 1.00 82.62 185 PHE A N 1
ATOM 1498 C CA . PHE A 1 185 ? -12.146 7.234 23.936 1.00 82.62 185 PHE A CA 1
ATOM 1499 C C . PHE A 1 185 ? -11.867 7.756 25.351 1.00 82.62 185 PHE A C 1
ATOM 1501 O O . PHE A 1 185 ? -12.794 8.173 26.037 1.00 82.62 185 PHE A O 1
ATOM 1508 N N . GLN A 1 186 ? -10.605 7.759 25.795 1.00 73.75 186 GLN A N 1
ATOM 1509 C CA . GLN A 1 186 ? -10.247 8.289 27.115 1.00 73.75 186 GLN A CA 1
ATOM 1510 C C . GLN A 1 186 ? -10.534 9.792 27.233 1.00 73.75 186 GLN A C 1
ATOM 1512 O O . GLN A 1 186 ? -11.037 10.234 28.265 1.00 73.75 186 GLN A O 1
ATOM 1517 N N . ASN A 1 187 ? -10.273 10.561 26.174 1.00 72.25 187 ASN A N 1
ATOM 1518 C CA . ASN A 1 187 ? -10.529 12.001 26.153 1.00 72.25 187 ASN A CA 1
ATOM 1519 C C . ASN A 1 187 ? -12.029 12.338 26.167 1.00 72.25 187 ASN A C 1
ATOM 1521 O O . ASN A 1 187 ? -12.411 13.323 26.786 1.00 72.25 187 ASN A O 1
ATOM 1525 N N . GLU A 1 188 ? -12.879 11.518 25.541 1.00 73.19 188 GLU A N 1
ATOM 1526 C CA . GLU A 1 188 ? -14.342 11.689 25.584 1.00 73.19 188 GLU A CA 1
ATOM 1527 C C . GLU A 1 188 ? -14.940 11.381 26.967 1.00 73.19 188 GLU A C 1
ATOM 1529 O O . GLU A 1 188 ? -15.970 11.936 27.322 1.00 73.19 188 GLU A O 1
ATOM 1534 N N . THR A 1 189 ? -14.308 10.508 27.760 1.00 69.12 189 THR A N 1
ATOM 1535 C CA . THR A 1 189 ? -14.763 10.189 29.129 1.00 69.12 189 THR A CA 1
ATOM 1536 C C . THR A 1 189 ? -14.249 11.148 30.207 1.00 69.12 189 THR A C 1
ATOM 1538 O O . THR A 1 189 ? -14.694 11.064 31.348 1.00 69.12 189 THR A O 1
ATOM 1541 N N . ALA A 1 190 ? -13.281 12.008 29.876 1.00 62.50 190 ALA A N 1
ATOM 1542 C CA . ALA A 1 190 ? -12.589 12.883 30.824 1.00 62.50 190 ALA A CA 1
ATOM 1543 C C . ALA A 1 190 ? -12.974 14.373 30.710 1.00 62.50 190 ALA A C 1
ATOM 1545 O O . ALA A 1 190 ? -12.484 15.169 31.511 1.00 62.50 190 ALA A O 1
ATOM 1546 N N . GLY A 1 191 ? -13.807 14.748 29.732 1.00 50.69 191 GLY A N 1
ATOM 1547 C CA . GLY A 1 191 ? -14.337 16.104 29.531 1.00 50.69 191 GLY A CA 1
ATOM 1548 C C . GLY A 1 191 ? -15.845 16.150 29.708 1.00 50.69 191 GLY A C 1
ATOM 1549 O O . GLY A 1 191 ? -16.326 17.192 30.199 1.00 50.69 191 GLY A O 1
#

Sequence (191 aa):
MSSYGD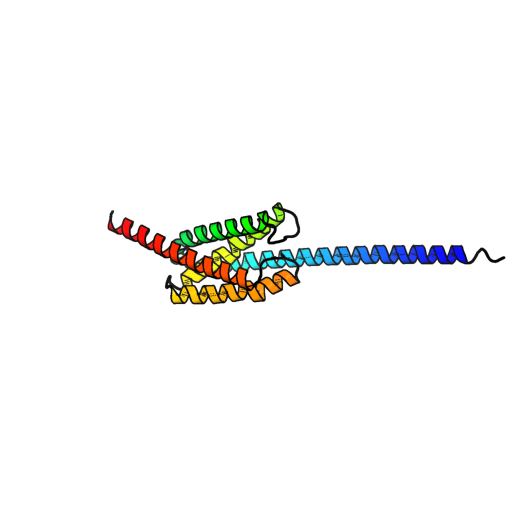TGFLMLEGNAIGIRAVFLEQIIKNSEGLDRMLKNIIRSILVLCSIVAAWQLPKKSFIKYLPVTLFSSTVVMIEIFYFTVHKLWKVKGGPAAMMCHVLVLIAGPYFFANLWAFHLSKGKFFLYSLINIVADYIYAFPILAFFRKINFFKIKVSQTMFFALLVTNAFINYAFQKLYEKITFQNETAG

Mean predicted aligned error: 8.41 Å

Organism: NCBI:txid1193713

pLDDT: mean 86.65, std 11.62, range [45.47, 98.0]

Solvent-accessible surface area (backbone atoms only — not comparable to full-atom values): 10256 Å² total; per-residue (Å²): 138,91,79,73,66,60,64,60,51,54,53,52,51,53,51,53,51,51,54,51,51,54,52,50,52,51,52,51,53,51,50,55,48,51,56,52,50,52,54,51,52,52,52,51,51,43,47,52,53,23,53,53,52,55,69,72,49,54,68,72,53,49,64,72,38,41,64,42,33,54,51,45,50,49,52,53,52,52,51,51,49,51,32,53,77,69,60,36,43,51,60,77,72,56,71,68,48,41,49,54,54,49,50,52,46,42,74,20,47,49,38,46,48,51,41,46,42,44,52,77,24,69,74,37,66,73,52,32,50,51,51,43,50,54,51,35,47,48,43,41,45,61,51,43,52,51,35,46,73,71,63,61,41,46,72,71,65,54,54,66,59,51,30,53,50,47,49,49,49,51,52,51,36,51,52,48,40,52,53,51,51,53,54,55,55,52,54,69,75,74,111

Radius of gyration: 25.4 Å; Cα contacts (8 Å, |Δi|>4): 118; chains: 1; bounding box: 59×29×97 Å